Protein AF-A0A1V6PCB2-F1 (afdb_monomer)

Structure (mmCIF, N/CA/C/O backbone):
data_AF-A0A1V6PCB2-F1
#
_entry.id   AF-A0A1V6PCB2-F1
#
loop_
_atom_site.group_PDB
_atom_site.id
_atom_site.type_symbol
_atom_site.label_atom_id
_atom_site.label_alt_id
_atom_site.label_comp_id
_atom_site.label_asym_id
_atom_site.label_entity_id
_atom_site.label_seq_id
_atom_site.pdbx_PDB_ins_code
_atom_site.Cartn_x
_atom_site.Cartn_y
_atom_site.Cartn_z
_atom_site.occupancy
_atom_site.B_iso_or_equiv
_atom_site.auth_seq_id
_atom_site.auth_comp_id
_atom_site.auth_asym_id
_atom_site.auth_atom_id
_atom_site.pdbx_PDB_model_num
ATOM 1 N N . MET A 1 1 ? -11.472 1.367 14.243 1.00 92.00 1 MET A N 1
ATOM 2 C CA . MET A 1 1 ? -12.384 1.083 13.113 1.00 92.00 1 MET A CA 1
ATOM 3 C C . MET A 1 1 ? -11.548 0.873 11.860 1.00 92.00 1 MET A C 1
ATOM 5 O O . MET A 1 1 ? -10.632 1.657 11.648 1.00 92.00 1 MET A O 1
ATOM 9 N N . ALA A 1 2 ? -11.896 -0.132 11.053 1.00 93.81 2 ALA A N 1
ATOM 10 C CA . ALA A 1 2 ? -11.175 -0.695 9.904 1.00 93.81 2 ALA A CA 1
ATOM 11 C C . ALA A 1 2 ? -9.958 -1.579 10.245 1.00 93.81 2 ALA A C 1
ATOM 13 O O . ALA A 1 2 ? -9.265 -1.362 11.236 1.00 93.81 2 ALA A O 1
ATOM 14 N N . ALA A 1 3 ? -9.715 -2.583 9.394 1.00 96.94 3 ALA A N 1
ATOM 15 C CA . ALA A 1 3 ? -8.673 -3.603 9.549 1.00 96.94 3 ALA A CA 1
ATOM 16 C C . ALA A 1 3 ? -7.653 -3.581 8.391 1.00 96.94 3 ALA A C 1
ATOM 18 O O . ALA A 1 3 ? -7.151 -4.617 7.958 1.00 96.94 3 ALA A O 1
ATOM 19 N N . GLY A 1 4 ? -7.357 -2.393 7.855 1.00 98.00 4 GLY A N 1
ATOM 20 C CA . GLY A 1 4 ? -6.187 -2.168 6.994 1.00 98.00 4 GLY A CA 1
ATOM 21 C C . GLY A 1 4 ? -4.907 -2.015 7.805 1.00 98.00 4 GLY A C 1
ATOM 22 O O . GLY A 1 4 ? -4.954 -2.019 9.033 1.00 98.00 4 GLY A O 1
ATOM 23 N N . VAL A 1 5 ? -3.767 -1.843 7.133 1.00 97.88 5 VAL A N 1
ATOM 24 C CA . VAL A 1 5 ? -2.459 -1.732 7.804 1.00 97.88 5 VAL A CA 1
ATOM 25 C C . VAL A 1 5 ? -2.446 -0.650 8.888 1.00 97.88 5 VAL A C 1
ATOM 27 O O . VAL A 1 5 ? -1.947 -0.911 9.973 1.00 97.88 5 VAL A O 1
ATOM 30 N N . SER A 1 6 ? -3.079 0.507 8.661 1.00 97.94 6 SER A N 1
ATOM 31 C CA . SER A 1 6 ? -3.183 1.570 9.669 1.00 97.94 6 SER A CA 1
ATOM 32 C C . SER A 1 6 ? -3.953 1.098 10.905 1.00 97.94 6 SER A C 1
ATOM 34 O O . SER A 1 6 ? -3.429 1.138 12.011 1.00 97.94 6 SER A O 1
ATOM 36 N N . GLY A 1 7 ? -5.173 0.577 10.724 1.00 96.94 7 GLY A N 1
ATOM 37 C CA . GLY A 1 7 ? -6.019 0.134 11.838 1.00 96.94 7 GLY A CA 1
ATOM 38 C C . GLY A 1 7 ? -5.441 -1.048 12.605 1.00 96.94 7 GLY A C 1
ATOM 39 O O . GLY A 1 7 ? -5.487 -1.066 13.835 1.00 96.94 7 GLY A O 1
ATOM 40 N N . LEU A 1 8 ? -4.849 -2.000 11.883 1.00 96.69 8 LEU A N 1
ATOM 41 C CA . LEU A 1 8 ? -4.126 -3.116 12.470 1.00 96.69 8 LEU A CA 1
ATOM 42 C C . LEU A 1 8 ? -2.926 -2.576 13.265 1.00 96.69 8 LEU A C 1
ATOM 44 O O . LEU A 1 8 ? -2.934 -2.658 14.490 1.00 96.69 8 LEU A O 1
ATOM 48 N N . THR A 1 9 ? -1.934 -1.952 12.630 1.00 95.75 9 THR A N 1
ATOM 49 C CA . THR A 1 9 ? -0.714 -1.505 13.322 1.00 95.75 9 THR A CA 1
ATOM 50 C C . THR A 1 9 ? -1.017 -0.601 14.522 1.00 95.75 9 THR A C 1
ATOM 52 O O . THR A 1 9 ? -0.431 -0.794 15.589 1.00 95.75 9 THR A O 1
ATOM 55 N N . THR A 1 10 ? -1.986 0.318 14.423 1.00 95.81 10 THR A N 1
ATOM 56 C CA . THR A 1 10 ? -2.404 1.141 15.569 1.00 95.81 10 THR A CA 1
ATOM 57 C C . THR A 1 10 ? -2.976 0.302 16.709 1.00 95.81 10 THR A C 1
ATOM 59 O O . THR A 1 10 ? -2.569 0.481 17.858 1.00 95.81 10 THR A O 1
ATOM 62 N N . ALA A 1 11 ? -3.865 -0.654 16.422 1.00 93.69 11 ALA A N 1
ATOM 63 C CA . ALA A 1 11 ? -4.367 -1.571 17.443 1.00 93.69 11 ALA A CA 1
ATOM 64 C C . ALA A 1 11 ? -3.230 -2.371 18.106 1.00 93.69 11 ALA A C 1
ATOM 66 O O . ALA A 1 11 ? -3.347 -2.743 19.272 1.00 93.69 11 ALA A O 1
ATOM 67 N N . LEU A 1 12 ? -2.114 -2.606 17.405 1.00 91.25 12 LEU A N 1
ATOM 68 C CA . LEU A 1 12 ? -1.058 -3.513 17.868 1.00 91.25 12 LEU A CA 1
ATOM 69 C C . LEU A 1 12 ? -0.235 -2.779 18.894 1.00 91.25 12 LEU A C 1
ATOM 71 O O . LEU A 1 12 ? 0.022 -3.297 19.978 1.00 91.25 12 LEU A O 1
ATOM 75 N N . LEU A 1 13 ? 0.131 -1.550 18.546 1.00 93.19 13 LEU A N 1
ATOM 76 C CA . LEU A 1 13 ? 0.847 -0.647 19.423 1.00 93.19 13 LEU A CA 1
ATOM 77 C C . LEU A 1 13 ? 0.017 -0.325 20.666 1.00 93.19 13 LEU A C 1
ATOM 79 O O . LEU A 1 13 ? 0.542 -0.438 21.769 1.00 93.19 13 LEU A O 1
ATOM 83 N N . LEU A 1 14 ? -1.282 -0.040 20.517 1.00 93.75 14 LEU A N 1
ATOM 84 C CA . LEU A 1 14 ? -2.172 0.166 21.664 1.00 93.75 14 LEU A CA 1
ATOM 85 C C . LEU A 1 14 ? -2.289 -1.097 22.534 1.00 93.75 14 LEU A C 1
ATOM 87 O O . LEU A 1 14 ? -2.265 -0.988 23.753 1.00 93.75 14 LEU A O 1
ATOM 91 N N . SER A 1 15 ? -2.338 -2.297 21.942 1.00 92.06 15 SER A N 1
ATOM 92 C CA . SER A 1 15 ? -2.458 -3.562 22.695 1.00 92.06 15 SER A CA 1
ATOM 93 C C . SER A 1 15 ? -1.228 -3.915 23.539 1.00 92.06 15 SER A C 1
ATOM 95 O O . SER A 1 15 ? -1.264 -4.871 24.315 1.00 92.06 15 SER A O 1
ATOM 97 N N . LYS A 1 16 ? -0.117 -3.183 23.381 1.00 90.75 16 LYS A N 1
ATOM 98 C CA . LYS A 1 16 ? 1.059 -3.325 24.250 1.00 90.75 16 LYS A CA 1
ATOM 99 C C . LYS A 1 16 ? 0.813 -2.742 25.642 1.00 90.75 16 LYS A C 1
ATOM 101 O O . LYS A 1 16 ? 1.474 -3.171 26.581 1.00 90.75 16 LYS A O 1
ATOM 106 N N . ASP A 1 17 ? -0.119 -1.800 25.773 1.00 92.94 17 ASP A N 1
ATOM 107 C CA . ASP A 1 17 ? -0.499 -1.221 27.056 1.00 92.94 17 ASP A CA 1
ATOM 108 C C . ASP A 1 17 ? -1.766 -1.928 27.585 1.00 92.94 17 ASP A C 1
ATOM 110 O O . ASP A 1 17 ? -2.846 -1.780 27.002 1.00 92.94 17 ASP A O 1
ATOM 114 N N . PRO A 1 18 ? -1.665 -2.701 28.686 1.00 90.12 18 PRO A N 1
ATOM 115 C CA . PRO A 1 18 ? -2.760 -3.531 29.188 1.00 90.12 18 PRO A CA 1
ATOM 116 C C . PRO A 1 18 ? -3.962 -2.723 29.693 1.00 90.12 18 PRO A C 1
ATOM 118 O O . PRO A 1 18 ? -5.027 -3.299 29.925 1.00 90.12 18 PRO A O 1
ATOM 121 N N . LYS A 1 19 ? -3.836 -1.396 29.853 1.00 91.94 19 LYS A N 1
ATOM 122 C CA . LYS A 1 19 ? -4.971 -0.540 30.229 1.00 91.94 19 LYS A CA 1
ATOM 123 C C . LYS A 1 19 ? -6.021 -0.435 29.122 1.00 91.94 19 LYS A C 1
ATOM 125 O O . LYS A 1 19 ? -7.176 -0.109 29.402 1.00 91.94 19 LYS A O 1
ATOM 130 N N . TYR A 1 20 ? -5.641 -0.682 27.866 1.00 91.75 20 TYR A N 1
ATOM 131 C CA . TYR A 1 20 ? -6.554 -0.584 26.736 1.00 91.75 20 TYR A CA 1
ATOM 132 C C . TYR A 1 20 ? -7.230 -1.925 26.449 1.00 91.75 20 TYR A C 1
ATOM 134 O O . TYR A 1 20 ? -6.592 -2.908 26.083 1.00 91.75 20 TYR A O 1
ATOM 142 N N . LYS A 1 21 ? -8.563 -1.935 26.521 1.00 91.12 21 LYS A N 1
ATOM 143 C CA . LYS A 1 21 ? -9.395 -3.009 25.967 1.00 91.12 21 LYS A CA 1
ATOM 144 C C . LYS A 1 21 ? -9.778 -2.635 24.541 1.00 91.12 21 LYS A C 1
ATOM 146 O O . LYS A 1 21 ? -10.501 -1.663 24.331 1.00 91.12 21 LYS A O 1
ATOM 151 N N . ILE A 1 22 ? -9.267 -3.383 23.569 1.00 92.81 22 ILE A N 1
ATOM 152 C CA . ILE A 1 22 ? -9.347 -3.021 22.150 1.00 92.81 22 ILE A CA 1
ATOM 153 C C . ILE A 1 22 ? -10.285 -3.976 21.421 1.00 92.81 22 ILE A C 1
ATOM 155 O O . ILE A 1 22 ? -10.216 -5.193 21.587 1.00 92.81 22 ILE A O 1
ATOM 159 N N . ILE A 1 23 ? -11.140 -3.406 20.576 1.00 93.19 23 ILE A N 1
ATOM 160 C CA . ILE A 1 23 ? -11.982 -4.141 19.637 1.00 93.19 23 ILE A CA 1
ATOM 161 C C . ILE A 1 23 ? -11.756 -3.536 18.256 1.00 93.19 23 ILE A C 1
ATOM 163 O O . ILE A 1 23 ? -11.873 -2.323 18.068 1.00 93.19 23 ILE A O 1
ATOM 167 N N . VAL A 1 24 ? -11.434 -4.384 17.284 1.00 95.19 24 VAL A N 1
ATOM 168 C CA . VAL A 1 24 ? -11.283 -3.985 15.886 1.00 95.19 24 VAL A CA 1
ATOM 169 C C . VAL A 1 24 ? -12.568 -4.323 15.143 1.00 95.19 24 VAL A C 1
ATOM 171 O O . VAL A 1 24 ? -12.908 -5.488 14.943 1.00 95.19 24 VAL A O 1
ATOM 174 N N . THR A 1 25 ? -13.285 -3.288 14.720 1.00 95.81 25 THR A N 1
ATOM 175 C CA . THR A 1 25 ? -14.487 -3.397 13.889 1.00 95.81 25 THR A CA 1
ATOM 176 C C . THR A 1 25 ? -14.169 -3.004 12.454 1.00 95.81 25 THR A C 1
ATOM 178 O O . THR A 1 25 ? -13.546 -1.962 12.240 1.00 95.81 25 THR A O 1
ATOM 181 N N . ALA A 1 26 ? -14.563 -3.806 11.463 1.00 97.38 26 ALA A N 1
ATOM 182 C CA . ALA A 1 26 ? -14.290 -3.498 10.056 1.00 97.38 26 ALA A CA 1
ATOM 183 C C . ALA A 1 26 ? -15.289 -4.148 9.088 1.00 97.38 26 ALA A C 1
ATOM 185 O O . ALA A 1 26 ? -15.756 -5.255 9.343 1.00 97.38 26 ALA A O 1
ATOM 186 N N . LYS A 1 27 ? -15.553 -3.492 7.949 1.00 97.94 27 LYS A N 1
ATOM 187 C CA . LYS A 1 27 ? -16.309 -4.069 6.824 1.00 97.94 27 LYS A CA 1
ATOM 188 C C . LYS A 1 27 ? -15.511 -5.207 6.177 1.00 97.94 27 LYS A C 1
ATOM 190 O O . LYS A 1 27 ? -15.975 -6.345 6.117 1.00 97.94 27 LYS A O 1
ATOM 195 N N . HIS A 1 28 ? -14.272 -4.894 5.796 1.00 98.44 28 HIS A N 1
ATOM 196 C CA . HIS A 1 28 ? -13.314 -5.814 5.188 1.00 98.44 28 HIS A CA 1
ATOM 197 C C . HIS A 1 28 ? -12.196 -6.188 6.171 1.00 98.44 28 HIS A C 1
ATOM 199 O O . HIS A 1 28 ? -11.757 -5.357 6.972 1.00 98.44 28 HIS A O 1
ATOM 205 N N . MET A 1 29 ? -11.746 -7.439 6.107 1.00 98.06 29 MET A N 1
ATOM 206 C CA . MET A 1 29 ? -10.710 -8.034 6.954 1.00 98.06 29 MET A CA 1
ATOM 207 C C . MET A 1 29 ? -9.599 -8.652 6.092 1.00 98.06 29 MET A C 1
ATOM 209 O O . MET A 1 29 ? -9.827 -8.947 4.917 1.00 98.06 29 MET A O 1
ATOM 213 N N . PRO A 1 30 ? -8.401 -8.903 6.655 1.00 97.94 30 PRO A N 1
ATOM 214 C CA . PRO A 1 30 ? -7.352 -9.631 5.946 1.00 97.94 30 PRO A CA 1
ATOM 215 C C . PRO A 1 30 ? -7.858 -10.966 5.383 1.00 97.94 30 PRO A C 1
ATOM 217 O O . PRO A 1 30 ? -8.412 -11.779 6.119 1.00 97.94 30 PRO A O 1
ATOM 220 N N . GLY A 1 31 ? -7.664 -11.167 4.077 1.00 97.19 31 GLY A N 1
ATOM 221 C CA . GLY A 1 31 ? -8.246 -12.268 3.300 1.00 97.19 31 GLY A CA 1
ATOM 222 C C . GLY A 1 31 ? -9.271 -11.793 2.265 1.00 97.19 31 GLY A C 1
ATOM 223 O O . GLY A 1 31 ? -9.410 -12.424 1.221 1.00 97.19 31 GLY A O 1
ATOM 224 N N . ASP A 1 32 ? -9.915 -10.649 2.502 1.00 98.38 32 ASP A N 1
ATOM 225 C CA . ASP A 1 32 ? -10.836 -10.048 1.539 1.00 98.38 32 ASP A CA 1
ATOM 226 C C . ASP A 1 32 ? -10.084 -9.258 0.463 1.00 98.38 32 ASP A C 1
ATOM 228 O O . ASP A 1 32 ? -9.060 -8.625 0.735 1.00 98.38 32 ASP A O 1
ATOM 232 N N . TYR A 1 33 ? -10.650 -9.227 -0.740 1.00 97.62 33 TYR A N 1
ATOM 233 C CA . TYR A 1 33 ? -10.248 -8.340 -1.826 1.00 97.62 33 TYR A CA 1
ATOM 234 C C . TYR A 1 33 ? -11.456 -7.508 -2.240 1.00 97.62 33 TYR A C 1
ATOM 236 O O . TYR A 1 33 ? -12.426 -8.048 -2.762 1.00 97.62 33 TYR A O 1
ATOM 244 N N . ASP A 1 34 ? -11.390 -6.203 -1.995 1.00 98.12 34 ASP A N 1
ATOM 245 C CA . ASP A 1 34 ? -12.453 -5.257 -2.328 1.00 98.12 34 ASP A CA 1
ATOM 246 C C . ASP A 1 34 ? -11.842 -3.886 -2.643 1.00 98.12 34 ASP A C 1
ATOM 248 O O . ASP A 1 34 ? -10.794 -3.529 -2.094 1.00 98.12 34 ASP A O 1
ATOM 252 N N . ILE A 1 35 ? -12.467 -3.118 -3.535 1.00 97.25 35 ILE A N 1
ATOM 253 C CA . ILE A 1 35 ? -11.942 -1.821 -3.980 1.00 97.25 35 ILE A CA 1
ATOM 254 C C . ILE A 1 35 ? -11.907 -0.775 -2.854 1.00 97.25 35 ILE A C 1
ATOM 256 O O . ILE A 1 35 ? -11.050 0.110 -2.851 1.00 97.25 35 ILE A O 1
ATOM 260 N N . GLU A 1 36 ? -12.772 -0.909 -1.847 1.00 97.50 36 GLU A N 1
ATOM 261 C CA . GLU A 1 36 ? -12.778 -0.068 -0.648 1.00 97.50 36 GLU A CA 1
ATOM 262 C C . GLU A 1 36 ? -11.719 -0.498 0.385 1.00 97.50 36 GLU A C 1
ATOM 264 O O . GLU A 1 36 ? -11.559 0.150 1.423 1.00 97.50 36 GLU A O 1
ATOM 269 N N . TYR A 1 37 ? -10.986 -1.590 0.137 1.00 98.44 37 TYR A N 1
ATOM 270 C CA . TYR A 1 37 ? -9.973 -2.132 1.037 1.00 98.44 37 TYR A CA 1
ATOM 271 C C . TYR A 1 37 ? -8.585 -2.108 0.391 1.00 98.44 37 TYR A C 1
ATOM 273 O O . TYR A 1 37 ? -8.156 -3.054 -0.256 1.00 98.44 37 TYR A O 1
ATOM 281 N N . ALA A 1 38 ? -7.848 -1.010 0.582 1.00 98.50 38 ALA A N 1
ATOM 282 C CA . ALA A 1 38 ? -6.585 -0.759 -0.121 1.00 98.50 38 ALA A CA 1
ATOM 283 C C . ALA A 1 38 ? -5.433 -1.722 0.246 1.00 98.50 38 ALA A C 1
ATOM 285 O O . ALA A 1 38 ? -4.581 -2.025 -0.589 1.00 98.50 38 ALA A O 1
ATOM 286 N N . SER A 1 39 ? -5.366 -2.188 1.500 1.00 98.62 39 SER A N 1
ATOM 287 C CA . SER A 1 39 ? -4.174 -2.873 2.029 1.00 98.62 39 SER A CA 1
ATOM 288 C C . SER A 1 39 ? -3.774 -4.162 1.282 1.00 98.62 39 SER A C 1
ATOM 290 O O . SER A 1 39 ? -2.579 -4.332 1.034 1.00 98.62 39 SER A O 1
ATOM 292 N N . PRO A 1 40 ? -4.692 -5.059 0.870 1.00 98.25 40 PRO A N 1
ATOM 293 C CA . PRO A 1 40 ? -4.339 -6.261 0.103 1.00 98.25 40 PRO A CA 1
ATOM 294 C C . PRO A 1 40 ? -3.792 -5.977 -1.304 1.00 98.25 40 PRO A C 1
ATOM 296 O O . PRO A 1 40 ? -2.991 -6.768 -1.820 1.00 98.25 40 PRO A O 1
ATOM 299 N N . TRP A 1 41 ? -4.193 -4.852 -1.910 1.00 98.19 41 TRP A N 1
ATOM 300 C CA . TRP A 1 41 ? -3.753 -4.415 -3.242 1.00 98.19 41 TRP A CA 1
ATOM 301 C C . TRP A 1 41 ? -2.364 -3.780 -3.242 1.00 98.19 41 TRP A C 1
ATOM 303 O O . TRP A 1 41 ? -1.720 -3.710 -4.288 1.00 98.19 41 TRP A O 1
ATOM 313 N N . ALA A 1 42 ? -1.891 -3.319 -2.082 1.00 96.94 42 ALA A N 1
ATOM 314 C CA . ALA A 1 42 ? -0.571 -2.721 -1.955 1.00 96.94 42 ALA A CA 1
ATOM 315 C C . ALA A 1 42 ? 0.530 -3.707 -2.369 1.00 96.94 42 ALA A C 1
ATOM 317 O O . ALA A 1 42 ? 0.395 -4.923 -2.217 1.00 96.94 42 ALA A O 1
ATOM 318 N N . ARG A 1 43 ? 1.645 -3.177 -2.880 1.00 89.06 43 ARG A N 1
ATOM 319 C CA . ARG A 1 43 ? 2.713 -4.006 -3.449 1.00 89.06 43 ARG A CA 1
ATOM 320 C C . ARG A 1 43 ? 3.317 -4.973 -2.419 1.00 89.06 43 ARG A C 1
ATOM 322 O O . ARG A 1 43 ? 3.210 -6.169 -2.648 1.00 89.06 43 ARG A O 1
ATOM 329 N N . ALA A 1 44 ? 3.852 -4.595 -1.259 1.00 93.69 44 ALA A N 1
ATOM 330 C CA . ALA A 1 44 ? 4.252 -3.292 -0.720 1.00 93.69 44 ALA A CA 1
ATOM 331 C C . ALA A 1 44 ? 5.759 -3.350 -0.402 1.00 93.69 44 ALA A C 1
ATOM 333 O O . ALA A 1 44 ? 6.269 -4.422 -0.087 1.00 93.69 44 ALA A O 1
ATOM 334 N N . ASN A 1 45 ? 6.474 -2.229 -0.461 1.00 92.69 45 ASN A N 1
ATOM 335 C CA . ASN A 1 45 ? 7.888 -2.149 -0.091 1.00 92.69 45 ASN A CA 1
ATOM 336 C C . ASN A 1 45 ? 8.153 -0.935 0.799 1.00 92.69 45 ASN A C 1
ATOM 338 O O . ASN A 1 45 ? 7.307 -0.045 0.887 1.00 92.69 45 ASN A O 1
ATOM 342 N N . TYR A 1 46 ? 9.328 -0.892 1.428 1.00 93.19 46 TYR A N 1
ATOM 343 C CA . TYR A 1 46 ? 9.811 0.323 2.077 1.00 93.19 46 TYR A CA 1
ATOM 344 C C . TYR A 1 46 ? 10.588 1.179 1.069 1.00 93.19 46 TYR A C 1
ATOM 346 O O . TYR A 1 46 ? 11.700 0.853 0.658 1.00 93.19 46 TYR A O 1
ATOM 354 N N . MET A 1 47 ? 9.971 2.260 0.616 1.00 88.56 47 MET A N 1
ATOM 355 C CA . MET A 1 47 ? 10.575 3.206 -0.318 1.00 88.56 47 MET A CA 1
ATOM 356 C C . MET A 1 47 ? 10.050 4.588 0.059 1.00 88.56 47 MET A C 1
ATOM 358 O O . MET A 1 47 ? 8.932 4.912 -0.348 1.00 88.56 47 MET A O 1
ATOM 362 N N . PRO A 1 48 ? 10.788 5.351 0.883 1.00 88.50 48 PRO A N 1
ATOM 363 C CA . PRO A 1 48 ? 10.346 6.669 1.309 1.00 88.50 48 PRO A CA 1
ATOM 364 C C . PRO A 1 48 ? 10.128 7.604 0.118 1.00 88.50 48 PRO A C 1
ATOM 366 O O . PRO A 1 48 ? 10.933 7.641 -0.814 1.00 88.50 48 PRO A O 1
ATOM 369 N N . VAL A 1 49 ? 9.020 8.342 0.155 1.00 85.81 49 VAL A N 1
ATOM 370 C CA . VAL A 1 49 ? 8.629 9.343 -0.863 1.00 85.81 49 VAL A CA 1
ATOM 371 C C . VAL A 1 49 ? 8.243 10.685 -0.231 1.00 85.81 49 VAL A C 1
ATOM 373 O O . VAL A 1 49 ? 7.681 11.553 -0.895 1.00 85.81 49 VAL A O 1
ATOM 376 N N . SER A 1 50 ? 8.452 10.807 1.079 1.00 89.06 50 SER A N 1
ATOM 377 C CA . SER A 1 50 ? 8.079 11.961 1.883 1.00 89.06 50 SER A CA 1
ATOM 378 C C . SER A 1 50 ? 9.162 13.033 1.895 1.00 89.06 50 SER A C 1
ATOM 380 O O . SER A 1 50 ? 10.331 12.724 2.150 1.00 89.06 50 SER A O 1
ATOM 382 N N . TYR A 1 51 ? 8.730 14.293 1.834 1.00 85.62 51 TYR A N 1
ATOM 383 C CA . TYR A 1 51 ? 9.641 15.425 1.874 1.00 85.62 51 TYR A CA 1
ATOM 384 C C . TYR A 1 51 ? 10.408 15.561 3.187 1.00 85.62 51 TYR A C 1
ATOM 386 O O . TYR A 1 51 ? 9.836 15.455 4.276 1.00 85.62 51 TYR A O 1
ATOM 394 N N . THR A 1 52 ? 11.707 15.849 3.073 1.00 87.00 52 THR A N 1
ATOM 395 C CA . THR A 1 52 ? 12.585 16.112 4.227 1.00 87.00 52 THR A CA 1
ATOM 396 C C . THR A 1 52 ? 11.980 17.191 5.131 1.00 87.00 52 THR A C 1
ATOM 398 O O . THR A 1 52 ? 11.556 18.240 4.652 1.00 87.00 52 THR A O 1
ATOM 401 N N . GLY A 1 53 ? 11.962 16.950 6.444 1.00 88.00 53 GLY A N 1
ATOM 402 C CA . GLY A 1 53 ? 11.436 17.901 7.431 1.00 88.00 53 GLY A CA 1
ATOM 403 C C . GLY A 1 53 ? 9.912 17.891 7.597 1.00 88.00 53 GLY A C 1
ATOM 404 O O . GLY A 1 53 ? 9.384 18.747 8.301 1.00 88.00 53 GLY A O 1
ATOM 405 N N . THR A 1 54 ? 9.202 16.944 6.977 1.00 92.62 54 THR A N 1
ATOM 406 C CA . THR A 1 54 ? 7.765 16.726 7.210 1.00 92.62 54 THR A CA 1
ATOM 407 C C . THR A 1 54 ? 7.515 15.635 8.251 1.00 92.62 54 THR A C 1
ATOM 409 O O . THR A 1 54 ? 8.338 14.734 8.425 1.00 92.62 54 THR A O 1
ATOM 412 N N . ASP A 1 55 ? 6.334 15.647 8.875 1.00 95.56 55 ASP A N 1
ATOM 413 C CA . ASP A 1 55 ? 5.896 14.564 9.771 1.00 95.56 55 ASP A CA 1
ATOM 414 C C . ASP A 1 55 ? 5.919 13.196 9.071 1.00 95.56 55 ASP A C 1
ATOM 416 O O . ASP A 1 55 ? 6.255 12.183 9.680 1.00 95.56 55 ASP A O 1
ATOM 420 N N . SER A 1 56 ? 5.622 13.163 7.766 1.00 93.25 56 SER A N 1
ATOM 421 C CA . SER A 1 56 ? 5.678 11.938 6.965 1.00 93.25 56 SER A CA 1
ATOM 422 C C . SER A 1 56 ? 7.092 11.371 6.846 1.00 93.25 56 SER A C 1
ATOM 424 O O . SER A 1 56 ? 7.242 10.155 6.918 1.00 93.25 56 SER A O 1
ATOM 426 N N . ALA A 1 57 ? 8.125 12.216 6.753 1.00 92.12 57 ALA A N 1
ATOM 427 C CA . ALA A 1 57 ? 9.513 11.748 6.764 1.00 92.12 57 ALA A CA 1
ATOM 428 C C . ALA A 1 57 ? 9.906 11.142 8.112 1.00 92.12 57 ALA A C 1
ATOM 430 O O . ALA A 1 57 ? 10.567 10.104 8.158 1.00 92.12 57 ALA A O 1
ATOM 431 N N . GLU A 1 58 ? 9.435 11.721 9.216 1.00 95.56 58 GLU A N 1
ATOM 432 C CA . GLU A 1 58 ? 9.635 11.127 10.537 1.00 95.56 58 GLU A CA 1
ATOM 433 C C . GLU A 1 58 ? 8.858 9.810 10.697 1.00 95.56 58 GLU A C 1
ATOM 435 O O . GLU A 1 58 ? 9.376 8.859 11.288 1.00 95.56 58 GLU A O 1
ATOM 440 N N . TRP A 1 59 ?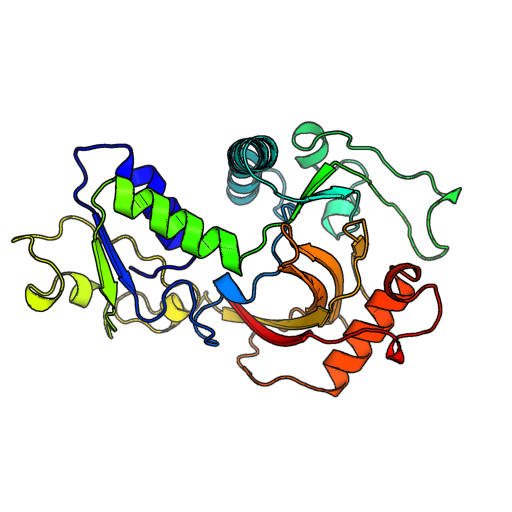 7.647 9.686 10.144 1.00 96.06 59 TRP A N 1
ATOM 441 C CA . TRP A 1 59 ? 6.918 8.410 10.133 1.00 96.06 59 TRP A CA 1
ATOM 442 C C . TRP A 1 59 ? 7.625 7.347 9.293 1.00 96.06 59 TRP A C 1
ATOM 444 O O . TRP A 1 59 ? 7.790 6.221 9.771 1.00 96.06 59 TRP A O 1
ATOM 454 N N . ASP A 1 60 ? 8.092 7.692 8.091 1.00 94.31 60 ASP A N 1
ATOM 455 C CA . ASP A 1 60 ? 8.868 6.791 7.237 1.00 94.31 60 ASP A CA 1
ATOM 456 C C . ASP A 1 60 ? 10.127 6.323 7.977 1.00 94.31 60 ASP A C 1
ATOM 458 O O . ASP A 1 60 ? 10.381 5.118 8.080 1.00 94.31 60 ASP A O 1
ATOM 462 N N . LYS A 1 61 ? 10.882 7.246 8.581 1.00 95.12 61 LYS A N 1
ATOM 463 C CA . LYS A 1 61 ? 12.088 6.940 9.364 1.00 95.12 61 LYS A CA 1
ATOM 464 C C . LYS A 1 61 ? 11.799 5.996 10.532 1.00 95.12 61 LYS A C 1
ATOM 466 O O . LYS A 1 61 ? 12.467 4.974 10.682 1.00 95.12 61 LYS A O 1
ATOM 471 N N . ASN A 1 62 ? 10.776 6.300 11.329 1.00 96.31 62 ASN A N 1
ATOM 472 C CA . ASN A 1 62 ? 10.399 5.503 12.499 1.00 96.31 62 ASN A CA 1
ATOM 473 C C . ASN A 1 62 ? 9.795 4.136 12.130 1.00 96.31 62 ASN A C 1
ATOM 475 O O . ASN A 1 62 ? 9.750 3.235 12.968 1.00 96.31 62 ASN A O 1
ATOM 479 N N . THR A 1 63 ? 9.357 3.958 10.881 1.00 96.19 63 THR A N 1
ATOM 480 C CA . THR A 1 63 ? 8.808 2.692 10.382 1.00 96.19 63 THR A CA 1
ATOM 481 C C . THR A 1 63 ? 9.898 1.713 9.939 1.00 96.19 63 THR A C 1
ATOM 483 O O . THR A 1 63 ? 9.677 0.502 10.005 1.00 96.19 63 THR A O 1
ATOM 486 N N . TRP A 1 64 ? 11.085 2.194 9.542 1.00 94.62 64 TRP A N 1
ATOM 487 C CA . TRP A 1 64 ? 12.175 1.325 9.080 1.00 94.62 64 TRP A CA 1
ATOM 488 C C . TRP A 1 64 ? 12.592 0.294 10.134 1.00 94.62 64 TRP A C 1
ATOM 490 O O . TRP A 1 64 ? 12.553 -0.901 9.855 1.00 94.62 64 TRP A O 1
ATOM 500 N N . GLY A 1 65 ? 12.930 0.736 11.351 1.00 94.00 65 GLY A N 1
ATOM 501 C CA . GLY A 1 65 ? 13.443 -0.146 12.409 1.00 94.00 65 GLY A CA 1
ATOM 502 C C . GLY A 1 65 ? 12.540 -1.358 12.692 1.00 94.00 65 GLY A C 1
ATOM 503 O O . GLY A 1 65 ? 13.013 -2.492 12.608 1.00 94.00 65 GLY A O 1
ATOM 504 N N . PRO A 1 66 ? 11.231 -1.166 12.951 1.00 93.31 66 PRO A N 1
ATOM 505 C CA . PRO A 1 66 ? 10.296 -2.276 13.125 1.00 93.31 66 PRO A CA 1
ATOM 506 C C . PRO A 1 66 ? 10.166 -3.192 11.899 1.00 93.31 66 PRO A C 1
ATOM 508 O O . PRO A 1 66 ? 10.041 -4.406 12.055 1.00 93.31 66 PRO A O 1
ATOM 511 N N . LEU A 1 67 ? 10.177 -2.646 10.677 1.00 92.94 67 LEU A N 1
ATOM 512 C CA . LEU A 1 67 ? 10.112 -3.463 9.460 1.00 92.94 67 LEU A CA 1
ATOM 513 C C . LEU A 1 67 ? 11.381 -4.293 9.256 1.00 92.94 67 LEU A C 1
ATOM 515 O O . LEU A 1 67 ? 11.299 -5.457 8.865 1.00 92.94 67 LEU A O 1
ATOM 519 N N . GLU A 1 68 ? 12.538 -3.708 9.542 1.00 89.88 68 GLU A N 1
ATOM 520 C CA . GLU A 1 68 ? 13.827 -4.379 9.474 1.00 89.88 68 GLU A CA 1
ATOM 521 C C . GLU A 1 68 ? 13.925 -5.503 10.515 1.00 89.88 68 GLU A C 1
ATOM 523 O O . GLU A 1 68 ? 14.324 -6.619 10.186 1.00 89.88 68 GLU A O 1
ATOM 528 N N . GLU A 1 69 ? 13.499 -5.250 11.754 1.00 88.94 69 GLU A N 1
ATOM 529 C CA . GLU A 1 69 ? 13.438 -6.266 12.810 1.00 88.94 69 GLU A CA 1
ATOM 530 C C . GLU A 1 69 ? 12.546 -7.446 12.401 1.00 88.94 69 GLU A C 1
ATOM 532 O O . GLU A 1 69 ? 12.931 -8.610 12.554 1.00 88.94 69 GLU A O 1
ATOM 537 N N . LEU A 1 70 ? 11.375 -7.160 11.824 1.00 86.00 70 LEU A N 1
ATOM 538 C CA . LEU A 1 70 ? 10.487 -8.194 11.296 1.00 86.00 70 LEU A CA 1
ATOM 539 C C . LEU A 1 70 ? 11.139 -8.972 10.154 1.00 86.00 70 LEU A C 1
ATOM 541 O O . LEU A 1 70 ? 10.984 -10.186 10.104 1.00 86.00 70 LEU A O 1
ATOM 545 N N . ALA A 1 71 ? 11.883 -8.305 9.273 1.00 83.38 71 ALA A N 1
ATOM 546 C CA . ALA A 1 71 ? 12.562 -8.938 8.149 1.00 83.38 71 ALA A CA 1
ATOM 547 C C . ALA A 1 71 ? 13.741 -9.832 8.547 1.00 83.38 71 ALA A C 1
ATOM 549 O O . ALA A 1 71 ? 14.017 -10.821 7.871 1.00 83.38 71 ALA A O 1
ATOM 550 N N . ARG A 1 72 ? 14.434 -9.514 9.645 1.00 77.56 72 ARG A N 1
ATOM 551 C CA . ARG A 1 72 ? 15.512 -10.364 10.178 1.00 77.56 72 ARG A CA 1
ATOM 552 C C . ARG A 1 72 ? 14.969 -11.618 10.862 1.00 77.56 72 ARG A C 1
ATOM 554 O O . ARG A 1 72 ? 15.575 -12.679 10.766 1.00 77.56 72 ARG A O 1
ATOM 561 N N . ASN A 1 73 ? 13.836 -11.493 11.553 1.00 62.34 73 ASN A N 1
ATOM 562 C CA . ASN A 1 73 ? 13.270 -12.560 12.385 1.00 62.34 73 ASN A CA 1
ATOM 563 C C . ASN A 1 73 ? 12.182 -13.387 11.677 1.00 62.34 73 ASN A C 1
ATOM 565 O O . ASN A 1 73 ? 11.794 -14.456 12.154 1.00 62.34 73 ASN A O 1
ATOM 569 N N . HIS A 1 74 ? 11.686 -12.911 10.536 1.00 53.88 74 HIS A N 1
ATOM 570 C CA . HIS A 1 74 ? 10.679 -13.563 9.706 1.00 53.88 74 HIS A CA 1
ATOM 571 C C . HIS A 1 74 ? 11.049 -13.382 8.229 1.00 53.88 74 HIS A C 1
ATOM 573 O O . HIS A 1 74 ? 11.593 -12.342 7.877 1.00 53.88 74 HIS A O 1
ATOM 579 N N . PRO A 1 75 ? 10.761 -14.351 7.342 1.00 43.75 75 PRO A N 1
ATOM 580 C CA . PRO A 1 75 ? 11.183 -14.291 5.946 1.00 43.75 75 PRO A CA 1
ATOM 581 C C . PRO A 1 75 ? 10.494 -13.126 5.221 1.00 43.75 75 PRO A C 1
ATOM 583 O O . PRO A 1 75 ? 9.384 -13.261 4.707 1.00 43.75 75 PRO A O 1
ATOM 586 N N . VAL A 1 76 ? 11.159 -11.975 5.183 1.00 40.75 76 VAL A N 1
ATOM 587 C CA . VAL A 1 76 ? 10.817 -10.818 4.355 1.00 40.75 76 VAL A CA 1
ATOM 588 C C . VAL A 1 76 ? 11.968 -10.640 3.371 1.00 40.75 76 VAL A C 1
ATOM 590 O O . VAL A 1 76 ? 13.136 -10.718 3.744 1.00 40.75 76 VAL A O 1
ATOM 593 N N . ALA A 1 77 ? 11.644 -10.470 2.091 1.00 42.66 77 ALA A N 1
ATOM 594 C CA . ALA A 1 77 ? 12.645 -10.359 1.045 1.00 42.66 77 ALA A CA 1
ATOM 595 C C . ALA A 1 77 ? 13.411 -9.041 1.209 1.00 42.66 77 ALA A C 1
ATOM 597 O O . ALA A 1 77 ? 12.808 -7.967 1.289 1.00 42.66 77 ALA A O 1
ATOM 598 N N . VAL A 1 78 ? 14.734 -9.164 1.258 1.00 35.25 78 VAL A N 1
ATOM 599 C CA . VAL A 1 78 ? 15.702 -8.074 1.315 1.00 35.25 78 VAL A CA 1
ATOM 600 C C . VAL A 1 78 ? 16.166 -7.786 -0.113 1.00 35.25 78 VAL A C 1
ATOM 602 O O . VAL A 1 78 ? 16.608 -8.711 -0.791 1.00 35.25 78 VAL A O 1
ATOM 605 N N . CYS A 1 79 ? 16.044 -6.552 -0.609 1.00 42.88 79 CYS A N 1
ATOM 606 C CA . CYS A 1 79 ? 16.349 -6.249 -2.019 1.00 42.88 79 CYS A CA 1
ATOM 607 C C . CYS A 1 79 ? 16.878 -4.829 -2.284 1.00 42.88 79 CYS A C 1
ATOM 609 O O . CYS A 1 79 ? 16.646 -3.920 -1.492 1.00 42.88 79 CYS A O 1
ATOM 611 N N . HIS A 1 80 ? 17.552 -4.697 -3.439 1.00 34.12 80 HIS A N 1
ATOM 612 C CA . HIS A 1 80 ? 18.331 -3.557 -3.944 1.00 34.12 80 HIS A CA 1
ATOM 613 C C . HIS A 1 80 ? 17.558 -2.688 -4.960 1.00 34.12 80 HIS A C 1
ATOM 615 O O . HIS A 1 80 ? 17.169 -3.250 -5.975 1.00 34.12 80 HIS A O 1
ATOM 621 N N . GLY A 1 81 ? 17.446 -1.360 -4.754 1.00 32.12 81 GLY A N 1
ATOM 622 C CA . GLY A 1 81 ? 17.362 -0.335 -5.830 1.00 32.12 81 GLY A CA 1
ATOM 623 C C . GLY A 1 81 ? 16.035 0.418 -6.095 1.00 32.12 81 GLY A C 1
ATOM 624 O O . GLY A 1 81 ? 14.952 -0.167 -6.107 1.00 32.12 81 GLY A O 1
ATOM 625 N N . GLY A 1 82 ? 16.125 1.730 -6.395 1.00 40.31 82 GLY A N 1
ATOM 626 C CA . GLY A 1 82 ? 15.020 2.538 -6.954 1.00 40.31 82 GLY A CA 1
ATOM 627 C C . GLY A 1 8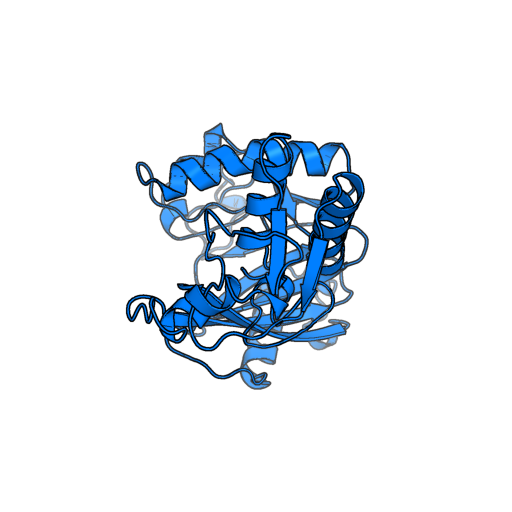2 ? 15.349 4.011 -7.283 1.00 40.31 82 GLY A C 1
ATOM 628 O O . GLY A 1 82 ? 16.084 4.652 -6.538 1.00 40.31 82 GLY A O 1
ATOM 629 N N . LEU A 1 83 ? 14.788 4.534 -8.390 1.00 41.88 83 LEU A N 1
ATOM 630 C CA . LEU A 1 83 ? 14.821 5.937 -8.871 1.00 41.88 83 LEU 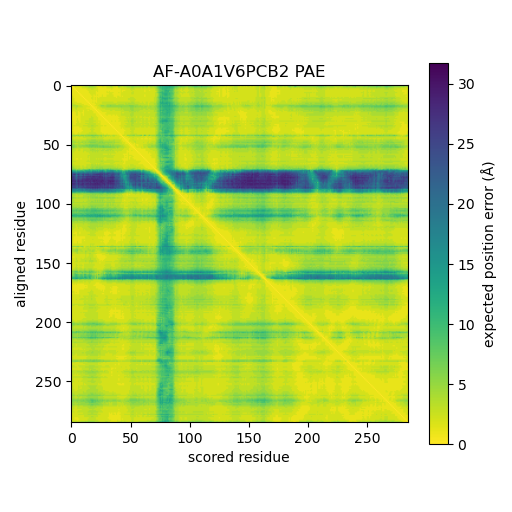A CA 1
ATOM 631 C C . LEU A 1 83 ? 13.450 6.621 -8.669 1.00 41.88 83 LEU A C 1
ATOM 633 O O . LEU A 1 83 ? 12.444 6.065 -9.103 1.00 41.88 83 LEU A O 1
ATOM 637 N N . PHE A 1 84 ? 13.401 7.839 -8.109 1.00 49.19 84 PHE A N 1
ATOM 638 C CA . PHE A 1 84 ? 12.180 8.652 -7.893 1.00 49.19 84 PHE A CA 1
ATOM 639 C C . PHE A 1 84 ? 12.457 10.173 -7.920 1.00 49.19 84 PHE A C 1
ATOM 641 O O . PHE A 1 84 ? 13.603 10.595 -7.986 1.00 49.19 84 PHE A O 1
ATOM 648 N N . ALA A 1 85 ? 11.408 11.005 -7.856 1.00 38.19 85 ALA A N 1
ATOM 649 C CA . ALA A 1 85 ? 11.481 12.469 -7.975 1.00 38.19 85 ALA A CA 1
ATOM 650 C C . ALA A 1 85 ? 12.183 13.195 -6.800 1.00 38.19 85 ALA A C 1
ATOM 652 O O . ALA A 1 85 ? 12.937 14.128 -7.045 1.00 38.19 85 ALA A O 1
ATOM 653 N N . GLU A 1 86 ? 12.043 12.754 -5.542 1.00 40.00 86 GLU A N 1
ATOM 654 C CA . GLU A 1 86 ? 12.939 13.215 -4.450 1.00 40.00 86 GLU A CA 1
ATOM 655 C C . GLU A 1 86 ? 14.323 12.550 -4.491 1.00 40.00 86 GLU A C 1
ATOM 657 O O . GLU A 1 86 ? 15.285 13.033 -3.903 1.00 40.00 86 GLU A O 1
ATOM 662 N N . LEU A 1 87 ? 14.431 11.466 -5.253 1.00 46.28 87 LEU A N 1
ATOM 663 C CA . LEU A 1 87 ? 15.660 10.762 -5.605 1.00 46.28 87 LEU A CA 1
ATOM 664 C C . LEU A 1 87 ? 16.407 11.418 -6.781 1.00 46.28 87 LEU A C 1
ATOM 666 O O . LEU A 1 87 ? 17.510 10.993 -7.111 1.00 46.28 87 LEU A O 1
ATOM 670 N N . LEU A 1 88 ? 15.846 12.482 -7.374 1.00 48.09 88 LEU A N 1
ATOM 671 C CA . LEU A 1 88 ? 16.624 13.451 -8.151 1.00 48.09 88 LEU A CA 1
ATOM 672 C C . LEU A 1 88 ? 17.601 14.203 -7.245 1.00 48.09 88 LEU A C 1
ATOM 674 O O . LEU A 1 88 ? 18.566 14.780 -7.737 1.00 48.09 88 LEU A O 1
ATOM 678 N N . SER A 1 89 ? 17.379 14.182 -5.924 1.00 61.84 89 SER A N 1
ATOM 679 C CA . SER A 1 89 ? 18.435 14.540 -4.997 1.00 61.84 89 SER A CA 1
ATOM 680 C C . SER A 1 89 ? 19.488 13.430 -5.019 1.00 61.84 89 SER A C 1
ATOM 682 O O . SER A 1 89 ? 19.196 12.311 -4.591 1.00 61.84 89 SER A O 1
ATOM 684 N N . PRO A 1 90 ? 20.742 13.719 -5.410 1.00 61.50 90 PRO A N 1
ATOM 685 C CA . PRO A 1 90 ? 21.848 12.775 -5.255 1.00 61.50 90 PRO A CA 1
ATOM 686 C C . PRO A 1 90 ? 22.135 12.434 -3.778 1.00 61.50 90 PRO A C 1
ATOM 688 O O . PRO A 1 90 ? 22.980 11.589 -3.491 1.00 61.50 90 PRO A O 1
ATOM 691 N N . SER A 1 91 ? 21.445 13.080 -2.830 1.00 74.19 91 SER A N 1
ATOM 692 C CA . SER A 1 91 ? 21.522 12.827 -1.395 1.00 74.19 91 SER A CA 1
ATOM 693 C C . SER A 1 91 ? 20.117 12.852 -0.768 1.00 74.19 91 SER A C 1
ATOM 695 O O . SER A 1 91 ? 19.766 13.840 -0.111 1.00 74.19 91 SER A O 1
ATOM 697 N N . PRO A 1 92 ? 19.299 11.798 -0.943 1.00 84.94 92 PRO A N 1
ATOM 698 C CA . PRO A 1 92 ? 18.004 11.706 -0.2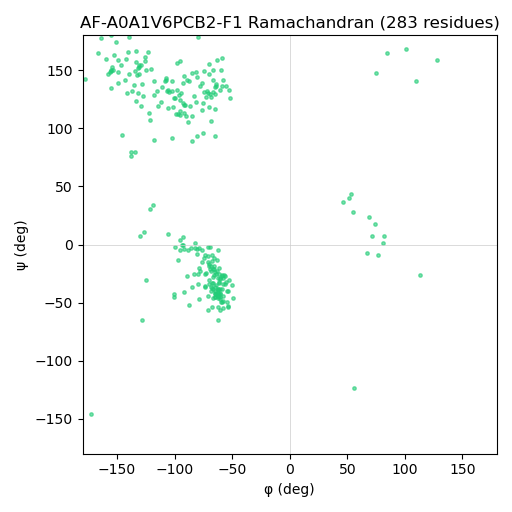76 1.00 84.94 92 PRO A CA 1
ATOM 699 C C . PRO A 1 92 ? 18.186 11.561 1.243 1.00 84.94 92 PRO A C 1
ATOM 701 O O . PRO A 1 92 ? 19.169 10.979 1.704 1.00 84.94 92 PRO A O 1
ATOM 704 N N . TRP A 1 93 ? 17.231 12.052 2.037 1.00 89.50 93 TRP A N 1
ATOM 705 C CA . TRP A 1 93 ? 17.331 12.027 3.505 1.00 89.50 93 TRP A CA 1
ATOM 706 C C . TRP A 1 93 ? 17.390 10.605 4.083 1.00 89.50 93 TRP A C 1
ATOM 708 O O . TRP A 1 93 ? 18.002 10.382 5.124 1.00 89.50 93 TRP A O 1
ATOM 718 N N . PHE A 1 94 ? 16.788 9.624 3.402 1.00 89.62 94 PHE A N 1
ATOM 719 C CA . PHE A 1 94 ? 16.738 8.240 3.873 1.00 89.62 94 PHE A CA 1
ATOM 720 C C . PHE A 1 94 ? 18.059 7.481 3.688 1.00 89.62 94 PHE A C 1
ATOM 722 O O . PHE A 1 94 ? 18.159 6.344 4.147 1.00 89.62 94 PHE A O 1
ATOM 729 N N . LYS A 1 95 ? 19.080 8.081 3.052 1.00 90.12 95 LYS A N 1
ATOM 730 C CA . LYS A 1 95 ? 20.393 7.448 2.817 1.00 90.12 95 LYS A CA 1
ATOM 731 C C . LYS A 1 95 ? 21.068 6.946 4.100 1.00 90.12 95 LYS A C 1
ATOM 733 O O . LYS A 1 95 ? 21.765 5.942 4.062 1.00 90.12 95 LYS A O 1
ATOM 738 N N . ASP A 1 96 ? 20.828 7.636 5.217 1.00 91.44 96 ASP A N 1
ATOM 739 C CA . ASP A 1 96 ? 21.401 7.329 6.534 1.00 91.44 96 ASP A CA 1
ATOM 740 C C . ASP A 1 96 ? 20.475 6.425 7.375 1.00 91.44 96 ASP A C 1
ATOM 742 O O . ASP A 1 96 ? 20.791 6.079 8.512 1.00 91.44 96 ASP A O 1
ATOM 746 N N . VAL A 1 97 ? 19.309 6.061 6.831 1.00 92.69 97 VAL A N 1
ATOM 747 C CA . VAL A 1 97 ? 18.311 5.194 7.476 1.00 92.69 97 VAL A CA 1
ATOM 748 C C . VAL A 1 97 ? 18.408 3.775 6.934 1.00 92.69 97 VAL A C 1
ATOM 750 O O . VAL A 1 97 ? 18.373 2.817 7.703 1.00 92.69 97 VAL A O 1
ATOM 753 N N . VAL A 1 98 ? 18.526 3.637 5.612 1.00 88.94 98 VAL A N 1
ATOM 754 C CA . VAL A 1 98 ? 18.553 2.331 4.951 1.00 88.94 98 VAL A CA 1
ATOM 755 C C . VAL A 1 98 ? 19.981 1.774 4.844 1.00 88.94 98 VAL A C 1
ATOM 757 O O . VAL A 1 98 ? 20.925 2.510 4.556 1.00 88.94 98 VAL A O 1
ATOM 760 N N . PRO A 1 99 ? 20.172 0.461 5.028 1.00 88.62 99 PRO A N 1
ATOM 761 C CA . PRO A 1 99 ? 21.476 -0.172 4.904 1.00 88.62 99 PRO A CA 1
ATOM 762 C C . PRO A 1 99 ? 21.975 -0.224 3.456 1.00 88.62 99 PRO A C 1
ATOM 764 O O . PRO A 1 99 ? 21.200 -0.268 2.498 1.00 88.62 99 PRO A O 1
ATOM 767 N N . ASN A 1 100 ? 23.300 -0.298 3.302 1.00 87.44 100 ASN A N 1
ATOM 768 C CA . ASN A 1 100 ? 23.996 -0.470 2.020 1.00 87.44 100 ASN A CA 1
ATOM 769 C C . ASN A 1 100 ? 23.648 0.583 0.952 1.00 87.44 100 ASN A C 1
ATOM 771 O O . ASN A 1 100 ? 23.722 0.291 -0.244 1.00 87.44 100 ASN A O 1
ATOM 775 N N . PHE A 1 101 ? 23.271 1.796 1.362 1.00 88.12 101 PHE A N 1
ATOM 776 C CA . PHE A 1 101 ? 23.008 2.887 0.432 1.00 88.12 101 PHE A CA 1
ATOM 777 C C . PHE A 1 101 ? 24.273 3.299 -0.325 1.00 88.12 101 PHE A C 1
ATOM 779 O O . PHE A 1 101 ? 25.307 3.588 0.275 1.00 88.12 101 PHE A O 1
ATOM 786 N N . HIS A 1 102 ? 24.177 3.374 -1.648 1.00 84.56 102 HIS A N 1
ATOM 787 C CA . HIS A 1 102 ? 25.210 3.932 -2.509 1.00 84.56 102 HIS A CA 1
ATOM 788 C C . HIS A 1 102 ? 24.618 4.438 -3.826 1.00 84.56 102 HIS A C 1
ATOM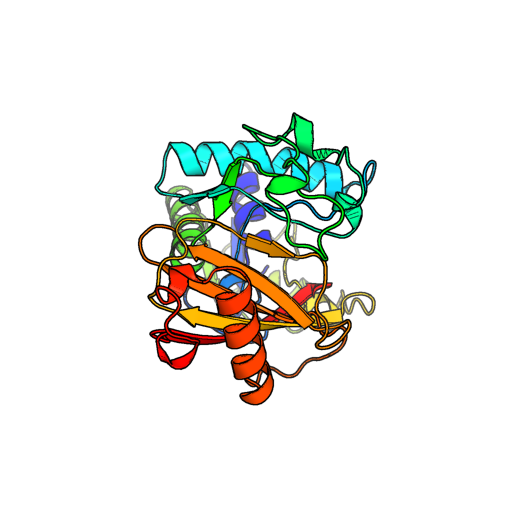 790 O O . HIS A 1 102 ? 23.631 3.907 -4.340 1.00 84.56 102 HIS A O 1
ATOM 796 N N . SER A 1 103 ? 25.253 5.458 -4.399 1.00 86.44 103 SER A N 1
ATOM 797 C CA . SER A 1 103 ? 24.940 5.925 -5.749 1.00 86.44 103 SER A CA 1
ATOM 798 C C . SER A 1 103 ? 25.536 4.976 -6.789 1.00 86.44 103 SER A C 1
ATOM 800 O O . SER A 1 103 ? 26.676 4.529 -6.657 1.00 86.44 103 SER A O 1
ATOM 802 N N . LEU A 1 104 ? 24.774 4.691 -7.840 1.00 83.25 104 LEU A N 1
ATOM 803 C CA . LEU A 1 104 ? 25.219 3.884 -8.969 1.00 83.25 104 LEU A CA 1
ATOM 804 C C . LEU A 1 104 ? 26.103 4.727 -9.902 1.00 83.25 104 LEU A C 1
ATOM 806 O O . LEU A 1 104 ? 25.766 5.878 -10.201 1.00 83.25 104 LEU A O 1
ATOM 810 N N . PRO A 1 105 ? 27.231 4.188 -10.391 1.00 84.06 105 PRO A N 1
ATOM 811 C CA . PRO A 1 105 ? 28.089 4.910 -11.319 1.00 84.06 105 PRO A CA 1
ATOM 812 C C . PRO A 1 105 ? 27.413 5.042 -12.689 1.00 84.06 105 PRO A C 1
ATOM 814 O O . PRO A 1 105 ? 26.752 4.120 -13.156 1.00 84.06 105 PRO A O 1
ATOM 817 N N . LYS A 1 106 ? 27.656 6.155 -13.398 1.00 82.25 106 LYS A N 1
ATOM 818 C CA . LYS A 1 106 ? 27.009 6.467 -14.692 1.00 82.25 106 LYS A CA 1
ATOM 819 C C . LYS A 1 106 ? 27.124 5.353 -15.744 1.00 82.25 106 LYS A C 1
ATOM 821 O O . LYS A 1 106 ? 26.219 5.190 -16.547 1.00 82.25 106 LYS A O 1
ATOM 826 N N . ARG A 1 107 ? 28.205 4.564 -15.717 1.00 87.00 107 ARG A N 1
ATOM 827 C CA . ARG A 1 107 ? 28.429 3.416 -16.621 1.00 87.00 107 ARG A CA 1
ATOM 828 C C . ARG A 1 107 ? 27.454 2.245 -16.416 1.00 87.00 107 ARG A C 1
ATOM 830 O O . ARG A 1 107 ? 27.332 1.412 -17.301 1.00 87.00 107 ARG A O 1
ATOM 837 N N . GLU A 1 108 ? 26.830 2.152 -15.242 1.00 79.81 108 GLU A N 1
ATOM 838 C CA . GLU A 1 108 ? 25.831 1.128 -14.892 1.00 79.81 108 GLU A CA 1
ATOM 839 C C . GLU A 1 108 ? 24.398 1.631 -15.125 1.00 79.81 108 GLU A C 1
ATOM 841 O O . GLU A 1 108 ? 23.438 0.879 -14.976 1.00 79.81 108 GLU A O 1
ATOM 846 N N . LEU A 1 109 ? 24.248 2.906 -15.494 1.00 80.31 109 LEU A N 1
ATOM 847 C CA . LEU A 1 109 ? 22.968 3.535 -15.775 1.00 80.31 109 LEU A CA 1
ATOM 848 C C . LEU A 1 109 ? 22.637 3.422 -17.267 1.00 80.31 109 LEU A C 1
ATOM 850 O O . LEU A 1 109 ? 23.514 3.501 -18.128 1.00 80.31 109 LEU A O 1
ATOM 854 N N . GLY A 1 110 ? 21.349 3.264 -17.574 1.00 78.38 110 GLY A N 1
ATOM 855 C CA . GLY A 1 110 ? 20.857 3.391 -18.944 1.00 78.38 110 GLY A CA 1
ATOM 856 C C . GLY A 1 110 ? 21.079 4.811 -19.490 1.00 78.38 110 GLY A C 1
ATOM 857 O O . GLY A 1 110 ? 21.195 5.753 -18.705 1.00 78.38 110 GLY A O 1
ATOM 858 N N . PRO A 1 111 ? 21.104 4.995 -20.822 1.00 78.12 111 PRO A N 1
ATOM 859 C CA . PRO A 1 111 ? 21.415 6.284 -21.452 1.00 78.12 111 PRO A CA 1
ATOM 860 C C . PRO A 1 111 ? 20.477 7.426 -21.021 1.00 78.12 111 PRO A C 1
ATOM 862 O O . PRO A 1 111 ? 20.898 8.576 -20.972 1.00 78.12 111 PRO A O 1
ATOM 865 N N . GLU A 1 112 ? 19.234 7.101 -20.666 1.00 78.62 112 GLU A N 1
ATOM 866 C CA . GLU A 1 112 ? 18.188 8.050 -20.253 1.00 78.62 112 GLU A CA 1
ATOM 867 C C . GLU A 1 112 ? 18.147 8.284 -18.732 1.00 78.62 112 GLU A C 1
ATOM 869 O O . GLU A 1 112 ? 17.364 9.092 -18.241 1.00 78.62 112 GLU A O 1
ATOM 874 N N . ILE A 1 113 ? 18.976 7.574 -17.961 1.00 81.25 113 ILE A N 1
ATOM 875 C CA . ILE A 1 113 ? 18.965 7.640 -16.500 1.00 81.25 113 ILE A CA 1
ATOM 876 C C . ILE A 1 113 ? 20.022 8.638 -16.037 1.00 81.25 113 ILE A C 1
ATOM 878 O O . ILE A 1 113 ? 21.225 8.427 -16.217 1.00 81.25 113 ILE A O 1
ATOM 882 N N . ASP A 1 114 ? 19.576 9.727 -15.415 1.00 82.19 114 ASP A N 1
ATOM 883 C CA . ASP A 1 114 ? 20.467 10.782 -14.933 1.00 82.19 114 ASP A CA 1
ATOM 884 C C . ASP A 1 114 ? 21.290 10.337 -13.712 1.00 82.19 114 ASP A C 1
ATOM 886 O O . ASP A 1 114 ? 22.523 10.270 -13.772 1.00 82.19 114 ASP A O 1
ATOM 890 N N . HIS A 1 115 ? 20.586 9.911 -12.663 1.00 81.62 115 HIS A N 1
ATOM 891 C CA . HIS A 1 115 ? 21.123 9.432 -11.392 1.00 81.62 115 HIS A CA 1
ATOM 892 C C . HIS A 1 115 ? 20.415 8.157 -10.967 1.00 81.62 115 HIS A C 1
ATOM 894 O O . HIS A 1 115 ? 19.227 8.017 -11.225 1.00 81.62 115 HIS A O 1
ATOM 900 N N . GLY A 1 116 ? 21.104 7.266 -10.254 1.00 82.69 116 GLY A N 1
ATOM 901 C CA . GLY A 1 116 ? 20.471 6.117 -9.620 1.00 82.69 116 GLY A CA 1
ATOM 902 C C . GLY A 1 116 ? 21.139 5.744 -8.312 1.00 82.69 116 GLY A C 1
ATOM 903 O O . GLY A 1 116 ? 22.318 6.026 -8.108 1.00 82.69 116 GLY A O 1
ATOM 904 N N . VAL A 1 117 ? 20.377 5.113 -7.423 1.00 85.31 117 VAL A N 1
ATOM 905 C CA . VAL A 1 117 ? 20.878 4.624 -6.139 1.00 85.31 117 VAL A CA 1
ATOM 906 C C . VAL A 1 117 ? 20.487 3.170 -5.940 1.00 85.31 117 VAL A C 1
ATOM 908 O O . VAL A 1 117 ? 19.473 2.687 -6.456 1.00 85.31 117 VAL A O 1
ATOM 911 N N . SER A 1 118 ? 21.280 2.493 -5.129 1.00 85.81 118 SER A N 1
ATOM 912 C CA . SER A 1 118 ? 21.020 1.148 -4.655 1.00 85.81 118 SER A CA 1
ATOM 913 C C . SER A 1 118 ? 21.144 1.126 -3.142 1.00 85.81 118 SER A C 1
ATOM 915 O O . SER A 1 118 ? 22.014 1.767 -2.562 1.00 85.81 118 SER A O 1
ATOM 917 N N . PHE A 1 119 ? 20.221 0.429 -2.498 1.00 85.75 119 PHE A N 1
ATOM 918 C CA . PHE A 1 119 ? 20.183 0.256 -1.056 1.00 85.75 119 PHE A CA 1
ATOM 919 C C . PHE A 1 119 ? 19.335 -0.954 -0.716 1.00 85.75 119 PHE A C 1
ATOM 921 O O . PHE A 1 119 ? 18.496 -1.386 -1.508 1.00 85.75 119 PHE A O 1
ATOM 928 N N . MET A 1 120 ? 19.540 -1.474 0.482 1.00 85.62 120 MET A N 1
ATOM 929 C CA . MET A 1 120 ? 18.817 -2.612 1.003 1.00 85.62 120 MET A CA 1
ATOM 930 C C . MET A 1 120 ? 17.477 -2.172 1.608 1.00 85.62 120 MET A C 1
ATOM 932 O O . MET A 1 120 ? 17.424 -1.283 2.452 1.00 85.62 120 MET A O 1
ATOM 936 N N . SER A 1 121 ? 16.388 -2.810 1.184 1.00 89.19 121 SER A N 1
ATOM 937 C CA . SER A 1 121 ? 15.022 -2.531 1.646 1.00 89.19 121 SER A CA 1
ATOM 938 C C . SER A 1 121 ? 14.216 -3.824 1.852 1.00 89.19 121 SER A C 1
ATOM 940 O O . SER A 1 121 ? 14.725 -4.917 1.612 1.00 89.19 121 SER A O 1
ATOM 942 N N . VAL A 1 122 ? 12.962 -3.710 2.299 1.00 90.31 122 VAL A N 1
ATOM 943 C CA . VAL A 1 122 ? 12.030 -4.816 2.546 1.00 90.31 122 VAL A CA 1
ATOM 944 C C . VAL A 1 122 ? 10.903 -4.866 1.509 1.00 90.31 122 VAL A C 1
ATOM 946 O O . VAL A 1 122 ? 10.339 -3.831 1.142 1.00 90.31 122 VAL A O 1
ATOM 949 N N . CYS A 1 123 ? 10.518 -6.075 1.085 1.00 91.31 123 CYS A N 1
ATOM 950 C CA . CYS A 1 123 ? 9.285 -6.327 0.329 1.00 91.31 123 CYS A CA 1
ATOM 951 C C . CYS A 1 123 ? 8.302 -7.186 1.135 1.00 91.31 123 CYS A C 1
ATOM 953 O O . CYS A 1 123 ? 8.574 -8.337 1.485 1.00 91.31 123 CYS A O 1
ATOM 955 N N . ILE A 1 124 ? 7.125 -6.626 1.404 1.00 93.88 124 ILE A N 1
ATOM 956 C CA . ILE A 1 124 ? 6.099 -7.209 2.262 1.00 93.88 124 ILE A CA 1
ATOM 957 C C . ILE A 1 124 ? 5.120 -8.019 1.414 1.00 93.88 124 ILE A C 1
ATOM 959 O O . ILE A 1 124 ? 4.416 -7.486 0.552 1.00 93.88 124 ILE A O 1
ATOM 963 N N . ASN A 1 125 ? 4.992 -9.308 1.729 1.00 95.69 125 ASN A N 1
ATOM 964 C CA . ASN A 1 125 ? 3.879 -10.110 1.239 1.00 95.69 125 ASN A CA 1
ATOM 965 C C . ASN A 1 125 ? 2.603 -9.760 2.017 1.00 95.69 125 ASN A C 1
ATOM 967 O O . ASN A 1 125 ? 2.362 -10.291 3.101 1.00 95.69 125 ASN A O 1
ATOM 971 N N . THR A 1 126 ? 1.772 -8.870 1.468 1.00 96.56 126 THR A N 1
ATOM 972 C CA . THR A 1 126 ? 0.560 -8.375 2.150 1.00 96.56 126 THR A CA 1
ATOM 973 C C . THR A 1 126 ? -0.443 -9.482 2.485 1.00 96.56 126 THR A C 1
ATOM 975 O O . THR A 1 126 ? -1.117 -9.395 3.510 1.00 96.56 126 THR A O 1
ATOM 978 N N . ALA A 1 127 ? -0.494 -10.551 1.681 1.00 96.06 127 ALA A N 1
ATOM 979 C CA . ALA A 1 127 ? -1.385 -11.690 1.901 1.00 96.06 127 ALA A CA 1
ATOM 980 C C . ALA A 1 127 ? -0.992 -12.531 3.128 1.00 96.06 127 ALA A C 1
ATOM 982 O O . ALA A 1 127 ? -1.837 -13.219 3.686 1.00 96.06 127 ALA A O 1
ATOM 983 N N . ILE A 1 128 ? 0.266 -12.448 3.574 1.00 94.88 128 ILE A N 1
ATOM 984 C CA . ILE A 1 128 ? 0.755 -13.099 4.798 1.00 94.88 128 ILE A CA 1
ATOM 985 C C . ILE A 1 128 ? 0.840 -12.092 5.945 1.00 94.88 128 ILE A C 1
ATOM 987 O O . ILE A 1 128 ? 0.439 -12.388 7.067 1.00 94.88 128 ILE A O 1
ATOM 991 N N . TYR A 1 129 ? 1.327 -10.884 5.669 1.00 96.00 129 TYR A N 1
ATOM 992 C CA . TYR A 1 129 ? 1.577 -9.867 6.683 1.00 96.00 129 TYR A CA 1
ATOM 993 C C . TYR A 1 129 ? 0.298 -9.376 7.369 1.00 96.00 129 TYR A C 1
ATOM 995 O O . TYR A 1 129 ? 0.273 -9.241 8.592 1.00 96.00 129 TYR A O 1
ATOM 1003 N N . LEU A 1 130 ? -0.785 -9.145 6.617 1.00 97.00 130 LEU A N 1
ATOM 1004 C CA . LEU A 1 130 ? -2.040 -8.668 7.206 1.00 97.00 130 LEU A CA 1
ATOM 1005 C C . LEU A 1 130 ? -2.681 -9.734 8.124 1.00 97.00 130 LEU A C 1
ATOM 1007 O O . LEU A 1 130 ? -3.014 -9.393 9.262 1.00 97.00 130 LEU A O 1
ATOM 1011 N N . PRO A 1 131 ? -2.790 -11.024 7.733 1.00 96.06 131 PRO A N 1
ATOM 1012 C CA . PRO A 1 131 ? -3.190 -12.079 8.669 1.00 96.06 131 PRO A CA 1
ATOM 1013 C C . PRO A 1 131 ? -2.194 -12.304 9.814 1.00 96.06 131 PRO A C 1
ATOM 1015 O O . PRO A 1 131 ? -2.609 -12.581 10.939 1.00 96.06 131 PRO A O 1
ATOM 1018 N N . TRP A 1 132 ? -0.886 -12.154 9.572 1.00 94.50 132 TRP A N 1
ATOM 1019 C CA . TRP A 1 132 ? 0.121 -12.250 10.631 1.00 94.50 132 TRP A CA 1
ATOM 1020 C C . TRP A 1 132 ? -0.116 -11.190 11.702 1.00 94.50 132 TRP A C 1
ATOM 1022 O O . TRP A 1 132 ? -0.144 -11.543 12.881 1.00 94.50 132 TRP A O 1
ATOM 1032 N N . LEU A 1 133 ? -0.380 -9.937 11.309 1.00 93.88 133 LEU A N 1
ATOM 1033 C CA . LEU A 1 133 ? -0.795 -8.888 12.235 1.00 93.88 133 LEU A CA 1
ATOM 1034 C C . LEU A 1 133 ? -2.002 -9.378 13.035 1.00 93.88 133 LEU A C 1
ATOM 1036 O O . LEU A 1 133 ? -1.913 -9.401 14.259 1.00 93.88 133 LEU A O 1
ATOM 1040 N N . VAL A 1 134 ? -3.078 -9.840 12.375 1.00 94.25 134 VAL A N 1
ATOM 1041 C CA . VAL A 1 134 ? -4.289 -10.367 13.049 1.00 94.25 134 VAL A CA 1
ATOM 1042 C C . VAL A 1 134 ? -3.928 -11.402 14.125 1.00 94.25 134 VAL A C 1
ATOM 1044 O O . VAL A 1 134 ? -4.378 -11.299 15.268 1.00 94.25 134 VAL A O 1
ATOM 1047 N N . SER A 1 135 ? -3.042 -12.348 13.801 1.00 93.19 135 SER A N 1
ATOM 1048 C CA . SER A 1 135 ? -2.591 -13.375 14.748 1.00 93.19 135 SER A CA 1
ATOM 1049 C C . SER A 1 135 ? -1.869 -12.801 15.977 1.00 93.19 135 SER A C 1
ATOM 1051 O O . SER A 1 135 ? -2.018 -13.339 17.076 1.00 93.19 135 SER A O 1
ATOM 1053 N N . GLN A 1 136 ? -1.131 -11.691 15.834 1.00 91.06 136 GLN A N 1
ATOM 1054 C CA . GLN A 1 136 ? -0.453 -11.044 16.962 1.00 91.06 136 GLN A CA 1
ATOM 1055 C C . GLN A 1 136 ? -1.444 -10.434 17.958 1.00 91.06 136 GLN A C 1
ATOM 1057 O O . GLN A 1 136 ? -1.171 -10.452 19.158 1.00 91.06 136 GLN A O 1
ATOM 1062 N N . TYR A 1 137 ? -2.598 -9.932 17.502 1.00 85.75 137 TYR A N 1
ATOM 1063 C CA . TYR A 1 137 ? -3.598 -9.387 18.428 1.00 85.75 137 TYR A CA 1
ATOM 1064 C C . TYR A 1 137 ? -4.442 -10.459 19.098 1.00 85.75 137 TYR A C 1
ATOM 1066 O O . TYR A 1 137 ? -4.803 -10.294 20.261 1.00 85.75 137 TYR A O 1
ATOM 1074 N N . LEU A 1 138 ? -4.743 -11.557 18.397 1.00 87.69 138 LEU A N 1
ATOM 1075 C CA . LEU A 1 138 ? -5.477 -12.674 18.997 1.00 87.69 138 LEU A CA 1
ATOM 1076 C C . LEU A 1 138 ? -4.711 -13.235 20.204 1.00 87.69 138 LEU A C 1
ATOM 1078 O O . LEU A 1 138 ? -5.305 -13.480 21.249 1.00 87.69 138 LEU A O 1
ATOM 1082 N N . LYS A 1 139 ? -3.373 -13.305 20.119 1.00 87.56 139 LYS A N 1
ATOM 1083 C CA . LYS A 1 139 ? -2.496 -13.657 21.255 1.00 87.56 139 LYS A CA 1
ATOM 1084 C C . LYS A 1 139 ? -2.575 -12.678 22.434 1.00 87.56 139 LYS A C 1
ATOM 1086 O O . LYS A 1 139 ? -2.189 -13.032 23.541 1.00 87.56 139 LYS A O 1
ATOM 1091 N N . ARG A 1 140 ? -3.044 -11.451 22.198 1.00 85.31 140 ARG A N 1
ATOM 1092 C CA . ARG A 1 140 ? -3.184 -10.371 23.188 1.00 85.31 140 ARG A CA 1
ATOM 1093 C C . ARG A 1 140 ? -4.643 -10.131 23.596 1.00 85.31 140 ARG A C 1
ATOM 1095 O O . ARG A 1 140 ? -4.924 -9.153 24.278 1.00 85.31 140 ARG A O 1
ATOM 1102 N N . GLY A 1 141 ? -5.569 -11.000 23.178 1.00 83.44 141 GLY A N 1
ATOM 1103 C CA . GLY A 1 141 ? -6.986 -10.924 23.547 1.00 83.44 141 GLY A CA 1
ATOM 1104 C C . GLY A 1 141 ? -7.778 -9.810 22.855 1.00 83.44 141 GLY A C 1
ATOM 1105 O O . GLY A 1 141 ? -8.855 -9.449 23.327 1.00 83.44 141 GLY A O 1
ATOM 1106 N N . VAL A 1 142 ? -7.272 -9.244 21.754 1.00 87.81 142 VAL A N 1
ATOM 1107 C CA . VAL A 1 142 ? -8.038 -8.273 20.958 1.00 87.81 142 VAL A CA 1
ATOM 1108 C C . VAL A 1 142 ? -9.112 -9.003 20.165 1.00 87.81 142 VAL A C 1
ATOM 1110 O O . VAL A 1 142 ? -8.833 -9.971 19.456 1.00 87.81 142 VAL A O 1
ATOM 1113 N N . ASN A 1 143 ? -10.333 -8.483 20.235 1.00 87.31 143 ASN A N 1
ATOM 1114 C CA . ASN A 1 143 ? -11.469 -9.041 19.516 1.00 87.31 143 ASN A CA 1
ATOM 1115 C C . ASN A 1 143 ? -11.652 -8.364 18.159 1.00 87.31 143 ASN A C 1
ATOM 1117 O O . ASN A 1 143 ? -11.573 -7.139 18.041 1.00 87.31 143 ASN A O 1
ATOM 1121 N N . PHE A 1 144 ? -11.971 -9.167 17.148 1.00 91.75 144 PHE A N 1
ATOM 1122 C CA . PHE A 1 144 ? -12.338 -8.698 15.818 1.00 91.75 144 PHE A CA 1
ATOM 1123 C C . PHE A 1 144 ? -13.829 -8.887 15.594 1.00 91.75 144 PHE A C 1
ATOM 1125 O O . PHE A 1 144 ? -14.402 -9.904 15.982 1.00 91.75 144 PHE A O 1
ATOM 1132 N N . LYS A 1 145 ? -14.456 -7.922 14.924 1.00 93.19 145 LYS A N 1
ATOM 1133 C CA . LYS A 1 145 ? -15.860 -8.010 14.536 1.00 93.19 145 LYS A CA 1
ATOM 1134 C C . LYS A 1 145 ? -16.075 -7.418 13.155 1.00 93.19 145 LYS A C 1
ATOM 1136 O O . LYS A 1 145 ? -15.657 -6.293 12.881 1.00 93.19 145 LYS A O 1
ATOM 1141 N N . ARG A 1 146 ? -16.763 -8.162 12.291 1.00 95.81 146 ARG A N 1
ATOM 1142 C CA . ARG A 1 146 ? -17.255 -7.595 11.038 1.00 95.81 146 ARG A CA 1
ATOM 1143 C C . ARG A 1 146 ? -18.430 -6.668 11.322 1.00 95.81 146 ARG A C 1
ATOM 1145 O O . ARG A 1 146 ? -19.359 -7.058 12.024 1.00 95.81 146 ARG A O 1
ATOM 1152 N N . ALA A 1 147 ? -18.349 -5.442 10.825 1.00 95.06 147 ALA A N 1
ATOM 1153 C CA . ALA A 1 147 ? -19.374 -4.423 11.005 1.00 95.06 147 ALA A CA 1
ATOM 1154 C C . ALA A 1 147 ? -19.265 -3.354 9.913 1.00 95.06 147 ALA A C 1
ATOM 1156 O O . ALA A 1 147 ? -18.163 -3.027 9.467 1.00 95.06 147 ALA A O 1
ATOM 1157 N N . VAL A 1 148 ? -20.410 -2.802 9.524 1.00 96.00 148 VAL A N 1
ATOM 1158 C CA . VAL A 1 148 ? -20.532 -1.663 8.609 1.00 96.00 148 VAL A CA 1
ATOM 1159 C C . VAL A 1 148 ? -21.203 -0.532 9.376 1.00 96.00 148 VAL A C 1
ATOM 1161 O O . VAL A 1 148 ? -22.081 -0.793 10.197 1.00 96.00 148 VAL A O 1
ATOM 1164 N N . PHE A 1 149 ? -20.746 0.694 9.148 1.00 95.62 149 PHE A N 1
ATOM 1165 C CA . PHE A 1 149 ? -21.221 1.884 9.840 1.00 95.62 149 PHE A CA 1
ATOM 1166 C C . PHE A 1 149 ? -21.450 2.991 8.824 1.00 95.62 149 PHE A C 1
ATOM 1168 O O . PHE A 1 149 ? -20.590 3.202 7.965 1.00 95.62 149 PHE A O 1
ATOM 1175 N N . ASP A 1 150 ? -22.562 3.703 8.971 1.00 96.62 150 ASP A N 1
ATOM 1176 C CA . ASP A 1 150 ? -22.870 4.873 8.151 1.00 96.62 150 ASP A CA 1
ATOM 1177 C C . ASP A 1 150 ? -22.292 6.143 8.791 1.00 96.62 150 ASP A C 1
ATOM 1179 O O . ASP A 1 150 ? -21.914 7.078 8.086 1.00 96.62 150 ASP A O 1
ATOM 1183 N N . HIS A 1 151 ? -22.129 6.155 10.119 1.00 97.50 151 HIS A N 1
ATOM 1184 C CA . HIS A 1 151 ? -21.526 7.240 10.887 1.00 97.50 151 HIS A CA 1
ATOM 1185 C C . HIS A 1 151 ? -20.460 6.713 11.864 1.00 97.50 151 HIS A C 1
ATOM 1187 O O . HIS A 1 151 ? -20.596 5.635 12.444 1.00 97.50 151 HIS A O 1
ATOM 1193 N N . ILE A 1 152 ? -19.390 7.477 12.126 1.00 96.31 152 ILE A N 1
ATOM 1194 C CA . ILE A 1 152 ? -18.299 7.009 13.010 1.00 96.31 152 ILE A CA 1
ATOM 1195 C C . ILE A 1 152 ? -18.770 6.635 14.421 1.00 96.31 152 ILE A C 1
ATOM 1197 O O . ILE A 1 152 ? -18.248 5.704 15.033 1.00 96.31 152 ILE A O 1
ATOM 1201 N N . LEU A 1 153 ? -19.770 7.348 14.940 1.00 95.06 153 LEU A N 1
ATOM 1202 C CA . LEU A 1 153 ? -20.311 7.120 16.282 1.00 95.06 153 LEU A CA 1
ATOM 1203 C C . LEU A 1 153 ? -21.118 5.823 16.403 1.00 95.06 153 LEU A C 1
ATOM 1205 O O . LEU A 1 153 ? -21.275 5.346 17.526 1.00 95.06 153 LEU A O 1
ATOM 1209 N N . ASP A 1 154 ? -21.525 5.198 15.296 1.00 94.56 154 ASP A N 1
ATOM 1210 C CA . ASP A 1 154 ? -22.235 3.912 15.321 1.00 94.56 154 ASP A CA 1
ATOM 1211 C C . ASP A 1 154 ? -21.365 2.795 15.910 1.00 94.56 154 ASP A C 1
ATOM 1213 O O . ASP A 1 154 ? -21.868 1.819 16.468 1.00 94.56 154 ASP A O 1
ATOM 1217 N N . ALA A 1 155 ? -20.039 2.960 15.875 1.00 92.50 155 ALA A N 1
ATOM 1218 C CA . ALA A 1 155 ? -19.104 2.054 16.531 1.00 92.50 155 ALA A CA 1
ATOM 1219 C C . ALA A 1 155 ? -19.249 2.022 18.067 1.00 92.50 155 ALA A C 1
ATOM 1221 O O . ALA A 1 155 ? -18.690 1.120 18.693 1.00 92.50 155 ALA A O 1
ATOM 1222 N N . LYS A 1 156 ? -19.977 2.975 18.674 1.00 91.94 156 LYS A N 1
ATOM 1223 C CA . LYS A 1 156 ? -20.311 2.994 20.112 1.00 91.94 156 LYS A CA 1
ATOM 1224 C C . LYS A 1 156 ? -21.604 2.249 20.446 1.00 91.94 156 LYS A C 1
ATOM 1226 O O . LYS A 1 156 ? -21.971 2.185 21.619 1.00 91.94 156 LYS A O 1
ATOM 1231 N N . ASN A 1 157 ? -22.333 1.755 19.446 1.00 89.50 157 ASN A N 1
ATOM 1232 C CA . ASN A 1 157 ? -23.619 1.119 19.693 1.00 89.50 157 ASN A CA 1
ATOM 1233 C C . ASN A 1 157 ? -23.420 -0.163 20.527 1.00 89.50 157 ASN A C 1
ATOM 1235 O O . ASN A 1 157 ? -22.554 -0.973 20.182 1.00 89.50 157 ASN A O 1
ATOM 1239 N N . PRO A 1 158 ? -24.239 -0.415 21.569 1.00 82.12 158 PRO A N 1
ATOM 1240 C CA . PRO A 1 158 ? -24.071 -1.571 22.461 1.00 82.12 158 PRO A CA 1
ATOM 1241 C C . PRO A 1 158 ? -24.059 -2.931 21.743 1.00 82.12 158 PRO A C 1
ATOM 1243 O O . PRO A 1 158 ? -23.422 -3.874 22.192 1.00 82.12 158 PRO A O 1
ATOM 1246 N N . GLY A 1 159 ? -24.711 -3.039 20.580 1.00 82.94 159 GLY A N 1
ATOM 1247 C CA . GLY A 1 159 ? -24.687 -4.250 19.752 1.00 82.94 159 GLY A CA 1
ATOM 1248 C C . GLY A 1 159 ? -23.343 -4.528 19.065 1.00 82.94 159 GLY A C 1
ATOM 1249 O O . GLY A 1 159 ? -23.161 -5.602 18.493 1.00 82.94 159 GLY A O 1
ATOM 1250 N N . VAL A 1 160 ? -22.389 -3.592 19.094 1.00 84.31 160 VAL A N 1
ATOM 1251 C CA . VAL A 1 160 ? -21.081 -3.690 18.429 1.00 84.31 160 VAL A CA 1
ATOM 1252 C C . VAL A 1 160 ? -20.030 -4.290 19.361 1.00 84.31 160 VAL A C 1
ATOM 1254 O O . VAL A 1 160 ? -19.283 -5.167 18.930 1.00 84.31 160 VAL A O 1
ATOM 1257 N N . HIS A 1 161 ? -20.008 -3.911 20.636 1.00 80.69 161 HIS A N 1
ATOM 1258 C CA . HIS A 1 161 ? -19.007 -4.341 21.615 1.00 80.69 161 HIS A CA 1
ATOM 1259 C C . HIS A 1 161 ? -19.647 -4.823 22.918 1.00 80.69 161 HIS A C 1
ATOM 1261 O O . HIS A 1 161 ? -20.680 -4.321 23.329 1.00 80.69 161 HIS A O 1
ATOM 1267 N N . SER A 1 162 ? -18.983 -5.739 23.625 1.00 73.69 162 SER A N 1
ATOM 1268 C CA . SER A 1 162 ? -19.443 -6.236 24.931 1.00 73.69 162 SER A CA 1
ATOM 1269 C C . SER A 1 162 ? -19.159 -5.292 26.109 1.00 73.69 162 SER A C 1
ATOM 1271 O O . SER A 1 162 ? -19.502 -5.615 27.239 1.00 73.69 162 SER A O 1
ATOM 1273 N N . SER A 1 163 ? -18.487 -4.160 25.874 1.00 76.00 163 SER A N 1
ATOM 1274 C CA . SER A 1 163 ? -18.204 -3.147 26.903 1.00 76.00 163 SER A CA 1
ATOM 1275 C C . SER A 1 163 ? -19.415 -2.243 27.129 1.00 76.00 163 SER A C 1
ATOM 1277 O O . SER A 1 163 ? -20.047 -1.839 26.157 1.00 76.00 163 SER A O 1
ATOM 1279 N N . ASP A 1 164 ? -19.663 -1.818 28.366 1.00 75.06 164 ASP A N 1
ATOM 1280 C CA . ASP A 1 164 ? -20.726 -0.849 28.681 1.00 75.06 164 ASP A CA 1
ATOM 1281 C C . ASP A 1 164 ? -20.457 0.542 28.081 1.00 75.06 164 ASP A C 1
ATOM 1283 O O . ASP A 1 164 ? -21.367 1.353 27.912 1.00 75.06 164 ASP A O 1
ATOM 1287 N N . LYS A 1 165 ? -19.189 0.846 27.759 1.00 86.44 165 LYS A N 1
ATOM 1288 C CA . LYS A 1 165 ? -18.774 2.158 27.247 1.00 86.44 165 LYS A CA 1
ATOM 1289 C C . LYS A 1 165 ? -17.578 2.077 26.300 1.00 86.44 165 LYS A C 1
ATOM 1291 O O . LYS A 1 165 ? -16.592 1.389 26.580 1.00 86.44 165 LYS A O 1
ATOM 1296 N N . VAL A 1 166 ? -17.635 2.859 25.218 1.00 92.00 166 VAL A N 1
ATOM 1297 C CA . VAL A 1 166 ? -16.495 3.163 24.334 1.00 92.00 166 VAL A CA 1
ATOM 1298 C C . VAL A 1 166 ? -15.957 4.553 24.649 1.00 92.00 166 VAL A C 1
ATOM 1300 O O . VAL A 1 166 ? -16.657 5.555 24.502 1.00 92.00 166 VAL A O 1
ATOM 1303 N N . HIS A 1 167 ? -14.695 4.605 25.072 1.00 92.94 167 HIS A N 1
ATOM 1304 C CA . HIS A 1 167 ? -14.013 5.843 25.458 1.00 92.94 167 HIS A CA 1
ATOM 1305 C C . HIS A 1 167 ? -13.412 6.586 24.264 1.00 92.94 167 HIS A C 1
ATOM 1307 O O . HIS A 1 167 ? -13.438 7.812 24.226 1.00 92.94 167 HIS A O 1
ATOM 1313 N N . LEU A 1 168 ? -12.888 5.845 23.287 1.00 94.88 168 LEU A N 1
ATOM 1314 C CA . LEU A 1 168 ? -12.189 6.393 22.134 1.00 94.88 168 LEU A CA 1
ATOM 1315 C C . LEU A 1 168 ? -12.521 5.575 20.890 1.00 94.88 168 LEU A C 1
ATOM 1317 O O . LEU A 1 168 ? -12.593 4.347 20.943 1.00 94.88 168 LEU A O 1
ATOM 1321 N N . ILE A 1 169 ? -12.675 6.268 19.767 1.00 95.81 169 ILE A N 1
ATOM 1322 C CA . ILE A 1 169 ? -12.716 5.663 18.442 1.00 95.81 169 ILE A CA 1
ATOM 1323 C C . ILE A 1 169 ? -11.456 6.099 17.711 1.00 95.81 169 ILE A C 1
ATOM 1325 O O . ILE A 1 169 ? -11.225 7.289 17.527 1.00 95.81 169 ILE A O 1
ATOM 1329 N N . VAL A 1 170 ? -10.670 5.126 17.261 1.00 97.62 170 VAL A N 1
ATOM 1330 C CA . VAL A 1 170 ? -9.588 5.374 16.309 1.00 97.62 170 VAL A CA 1
ATOM 1331 C C . VAL A 1 170 ? -10.131 5.095 14.909 1.00 97.62 170 VAL A C 1
ATOM 1333 O O . VAL A 1 170 ? -10.461 3.946 14.582 1.00 97.62 170 VAL A O 1
ATOM 1336 N N . ASN A 1 171 ? -10.283 6.148 14.108 1.00 98.00 171 ASN A N 1
ATOM 1337 C CA . ASN A 1 171 ? -10.757 6.049 12.734 1.00 98.00 171 ASN A CA 1
ATOM 1338 C C . ASN A 1 171 ? -9.591 5.725 11.788 1.00 98.00 171 ASN A C 1
ATOM 1340 O O . ASN A 1 171 ? -8.735 6.570 11.553 1.00 98.00 171 ASN A O 1
ATOM 1344 N N . CYS A 1 172 ? -9.573 4.517 11.222 1.00 98.25 172 CYS A N 1
ATOM 1345 C CA . CYS A 1 172 ? -8.573 4.095 10.237 1.00 98.25 172 CYS A CA 1
ATOM 1346 C C . CYS A 1 172 ? -9.222 3.680 8.907 1.00 98.25 172 CYS A C 1
ATOM 1348 O O . CYS A 1 172 ? -8.722 2.791 8.220 1.00 98.25 172 CYS A O 1
ATOM 1350 N N . THR A 1 173 ? -10.362 4.287 8.558 1.00 98.19 173 THR A N 1
ATOM 1351 C CA . THR A 1 173 ? -11.191 3.916 7.393 1.00 98.19 173 THR A CA 1
ATOM 1352 C C . THR A 1 173 ? -10.583 4.271 6.031 1.00 98.19 173 THR A C 1
ATOM 1354 O O . THR A 1 173 ? -11.153 3.908 5.001 1.00 98.19 173 THR A O 1
ATOM 1357 N N . GLY A 1 174 ? -9.411 4.914 6.002 1.00 98.12 174 GLY A N 1
ATOM 1358 C CA . GLY A 1 174 ? -8.686 5.227 4.772 1.00 98.12 174 GLY A CA 1
ATOM 1359 C C . GLY A 1 174 ? -9.558 6.030 3.813 1.00 98.12 174 GLY A C 1
ATOM 1360 O O . GLY A 1 174 ? -10.106 7.060 4.188 1.00 98.12 174 GLY A O 1
ATOM 1361 N N . LEU A 1 175 ? -9.746 5.519 2.596 1.00 98.06 175 LEU A N 1
ATOM 1362 C CA . LEU A 1 175 ? -10.489 6.210 1.541 1.00 98.06 175 LEU A CA 1
ATOM 1363 C C . LEU A 1 175 ? -11.950 6.478 1.935 1.00 98.06 175 LEU A C 1
ATOM 1365 O O . LEU A 1 175 ? -12.539 7.461 1.491 1.00 98.06 175 LEU A O 1
ATOM 1369 N N . MET A 1 176 ? -12.536 5.633 2.790 1.00 97.75 176 MET A N 1
ATOM 1370 C CA . MET A 1 176 ? -13.919 5.799 3.244 1.00 97.75 176 MET A CA 1
ATOM 1371 C C . MET A 1 176 ? -14.093 6.945 4.249 1.00 97.75 176 MET A C 1
ATOM 1373 O O . MET A 1 176 ? -15.229 7.346 4.495 1.00 97.75 176 MET A O 1
ATOM 1377 N N . ALA A 1 177 ? -13.009 7.546 4.754 1.00 98.19 177 ALA A N 1
ATOM 1378 C CA . ALA A 1 177 ? -13.077 8.796 5.513 1.00 98.19 177 ALA A CA 1
ATOM 1379 C C . ALA A 1 177 ? -13.741 9.933 4.710 1.00 98.19 177 ALA A C 1
ATOM 1381 O O . ALA A 1 177 ? -14.385 10.793 5.301 1.00 98.19 177 ALA A O 1
ATOM 1382 N N . SER A 1 178 ? -13.675 9.881 3.373 1.00 98.00 178 SER A N 1
ATOM 1383 C CA . SER A 1 178 ? -14.341 10.839 2.474 1.00 98.00 178 SER A CA 1
ATOM 1384 C C . SER A 1 178 ? -15.875 10.757 2.466 1.00 98.00 178 SER A C 1
ATOM 1386 O O . SER A 1 178 ? -16.548 11.699 2.029 1.00 98.00 178 SER A O 1
ATOM 1388 N N . LYS A 1 179 ? -16.438 9.634 2.937 1.00 97.25 179 LYS A N 1
ATOM 1389 C CA . LYS A 1 179 ? -17.870 9.306 2.829 1.00 97.25 179 LYS A CA 1
ATOM 1390 C C . LYS A 1 179 ? -18.549 8.993 4.162 1.00 97.25 179 LYS A C 1
ATOM 1392 O O . LYS A 1 179 ? -19.745 9.225 4.270 1.00 97.25 179 LYS A O 1
ATOM 1397 N N . ILE A 1 180 ? -17.833 8.445 5.147 1.00 97.94 180 ILE A N 1
ATOM 1398 C CA . ILE A 1 180 ? -18.437 8.058 6.429 1.00 97.94 180 ILE A CA 1
ATOM 1399 C C . ILE A 1 180 ? -18.919 9.293 7.198 1.00 97.94 180 ILE A C 1
ATOM 1401 O O . ILE A 1 180 ? -18.172 10.263 7.362 1.00 97.94 180 ILE A O 1
ATOM 1405 N N . GLY A 1 181 ? -20.158 9.241 7.687 1.00 98.50 181 GLY A N 1
ATOM 1406 C CA . GLY A 1 181 ? -20.787 10.328 8.426 1.00 98.50 181 GLY A CA 1
ATOM 1407 C C . GLY A 1 181 ? -19.991 10.719 9.672 1.00 98.50 181 GLY A C 1
ATOM 1408 O O . GLY A 1 181 ? -19.422 9.867 10.369 1.00 98.50 181 GLY A O 1
ATOM 1409 N N . GLY A 1 182 ? -19.947 12.023 9.945 1.00 97.88 182 GLY A N 1
ATOM 1410 C CA . GLY A 1 182 ? -19.176 12.602 11.049 1.00 97.88 182 GLY A CA 1
ATOM 1411 C C . GLY A 1 182 ? -17.688 12.790 10.744 1.00 97.88 182 GLY A C 1
ATOM 1412 O O . GLY A 1 182 ? -16.951 13.239 11.620 1.00 97.88 182 GLY A O 1
ATOM 1413 N N . VAL A 1 183 ? -17.246 12.447 9.528 1.00 98.31 183 VAL A N 1
ATOM 1414 C CA . VAL A 1 183 ? -15.902 12.748 9.010 1.00 98.31 183 VAL A CA 1
ATOM 1415 C C . VAL A 1 183 ? -16.017 13.427 7.650 1.00 98.31 183 VAL A C 1
ATOM 1417 O O . VAL A 1 183 ? -15.673 14.596 7.540 1.00 98.31 183 VAL A O 1
ATOM 1420 N N . GLU A 1 184 ? -16.531 12.711 6.644 1.00 98.12 184 GLU A N 1
ATOM 1421 C CA . GLU A 1 184 ? -16.822 13.227 5.295 1.00 98.12 184 GLU A CA 1
ATOM 1422 C C . GLU A 1 184 ? -15.702 14.084 4.668 1.00 98.12 184 GLU A C 1
ATOM 1424 O O . GLU A 1 184 ? -15.973 15.057 3.958 1.00 98.12 184 GLU A O 1
ATOM 1429 N N . ASP A 1 185 ? -14.444 13.712 4.915 1.00 98.44 185 ASP A N 1
ATOM 1430 C CA . ASP A 1 185 ? -13.271 14.513 4.567 1.00 98.44 185 ASP A CA 1
ATOM 1431 C C . ASP A 1 185 ? -13.082 14.599 3.045 1.00 98.44 185 ASP A C 1
ATOM 1433 O O . ASP A 1 185 ? -12.670 13.643 2.384 1.00 98.44 185 ASP A O 1
ATOM 1437 N N . LYS A 1 186 ? -13.388 15.769 2.476 1.00 97.56 186 LYS A N 1
ATOM 1438 C CA . LYS A 1 186 ? -13.323 16.008 1.027 1.00 97.56 186 LYS A CA 1
ATOM 1439 C C . LYS A 1 186 ? -11.897 16.141 0.495 1.00 97.56 186 LYS A C 1
ATOM 1441 O O . LYS A 1 186 ? -11.728 16.118 -0.723 1.00 97.56 186 LYS A O 1
ATOM 1446 N N . ALA A 1 187 ? -10.893 16.271 1.365 1.00 97.94 187 ALA A N 1
ATOM 1447 C CA . ALA A 1 187 ? -9.495 16.241 0.948 1.00 97.94 187 ALA A CA 1
ATOM 1448 C C . ALA A 1 187 ? -9.044 14.821 0.574 1.00 97.94 187 ALA A C 1
ATOM 1450 O O . ALA A 1 187 ? -8.151 14.678 -0.260 1.00 97.94 187 ALA A O 1
ATOM 1451 N N . VAL A 1 188 ? -9.694 13.792 1.133 1.00 98.31 188 VAL A N 1
ATOM 1452 C CA . VAL A 1 188 ? -9.374 12.387 0.868 1.00 98.31 188 VAL A CA 1
ATOM 1453 C C . VAL A 1 188 ? -9.914 11.966 -0.498 1.00 98.31 188 VAL A C 1
ATOM 1455 O O . VAL A 1 188 ? -11.127 11.894 -0.720 1.00 98.31 188 VAL A O 1
ATOM 1458 N N . VAL A 1 189 ? -9.010 11.630 -1.416 1.00 98.19 189 VAL A N 1
ATOM 1459 C CA . VAL A 1 189 ? -9.323 11.251 -2.802 1.00 98.19 189 VAL A CA 1
ATOM 1460 C C . VAL A 1 189 ? -8.606 9.958 -3.193 1.00 98.19 189 VAL A C 1
ATOM 1462 O O . VAL A 1 189 ? -7.548 9.635 -2.656 1.00 98.19 189 VAL A O 1
ATOM 1465 N N . PRO A 1 190 ? -9.137 9.171 -4.143 1.00 98.44 190 PRO A N 1
ATOM 1466 C CA . PRO A 1 190 ? -8.432 7.983 -4.590 1.00 98.44 190 PRO A CA 1
ATOM 1467 C C . PRO A 1 190 ? -7.250 8.364 -5.484 1.00 98.44 190 PRO A C 1
ATOM 1469 O O . PRO A 1 190 ? -7.324 9.308 -6.270 1.00 98.44 190 PRO A O 1
ATOM 1472 N N . ALA A 1 191 ? -6.197 7.556 -5.466 1.00 98.38 191 ALA A N 1
ATOM 1473 C CA . ALA A 1 191 ? -5.311 7.413 -6.616 1.00 98.38 191 ALA A CA 1
ATOM 1474 C C . ALA A 1 191 ? -5.276 5.952 -7.059 1.00 98.38 191 ALA A C 1
ATOM 1476 O O . ALA A 1 191 ? -4.683 5.092 -6.389 1.00 98.38 191 ALA A O 1
ATOM 1477 N N . ARG A 1 192 ? -5.924 5.674 -8.196 1.00 98.62 192 ARG A N 1
ATOM 1478 C CA . ARG A 1 192 ? -6.041 4.329 -8.764 1.00 98.62 192 ARG A CA 1
ATOM 1479 C C . ARG A 1 192 ? -4.664 3.763 -9.088 1.00 98.62 192 ARG A C 1
ATOM 1481 O O . ARG A 1 192 ? -3.815 4.430 -9.685 1.00 98.62 192 ARG A O 1
ATOM 1488 N N . GLY A 1 193 ? -4.442 2.524 -8.671 1.00 98.56 193 GLY A N 1
ATOM 1489 C CA . GLY A 1 193 ? -3.246 1.745 -8.950 1.00 98.56 193 GLY A CA 1
ATOM 1490 C C . GLY A 1 193 ? -3.615 0.379 -9.494 1.00 98.56 193 GLY A C 1
ATOM 1491 O O . GLY A 1 193 ? -4.256 -0.405 -8.800 1.00 98.56 193 GLY A O 1
ATOM 1492 N N . GLN A 1 194 ? -3.169 0.086 -10.711 1.00 98.75 194 GLN A N 1
ATOM 1493 C CA . GLN A 1 194 ? -3.281 -1.230 -11.319 1.00 98.75 194 GLN A CA 1
ATOM 1494 C C . GLN A 1 194 ? -1.943 -1.965 -11.256 1.00 98.75 194 GLN A C 1
ATOM 1496 O O . GLN A 1 194 ? -0.880 -1.367 -11.448 1.00 98.75 194 GLN A O 1
ATOM 1501 N N . ILE A 1 195 ? -2.016 -3.267 -10.995 1.00 98.69 195 ILE A N 1
ATOM 1502 C CA . ILE A 1 195 ? -0.876 -4.177 -10.919 1.00 98.69 195 ILE A CA 1
ATOM 1503 C C . ILE A 1 195 ? -1.143 -5.463 -11.704 1.00 98.6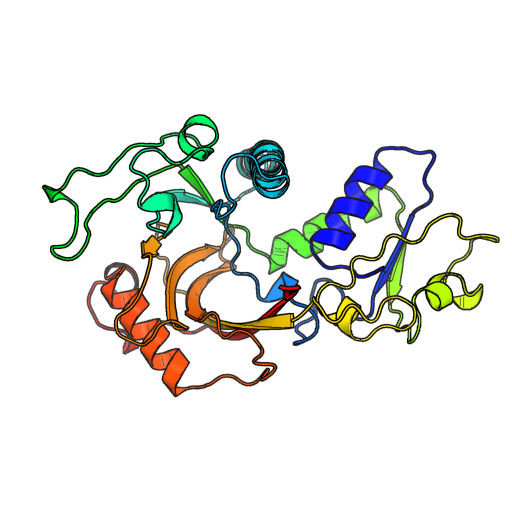9 195 ILE A C 1
ATOM 1505 O O . ILE A 1 195 ? -2.292 -5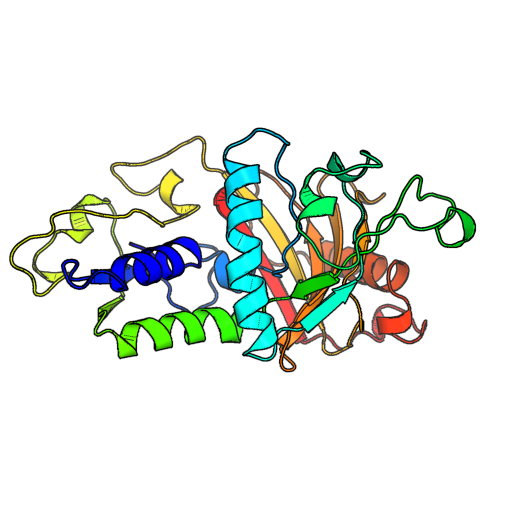.873 -11.901 1.00 98.69 195 ILE A O 1
ATOM 1509 N N . VAL A 1 196 ? -0.061 -6.127 -12.098 1.00 98.81 196 VAL A N 1
ATOM 1510 C CA . VAL A 1 196 ? -0.053 -7.508 -12.589 1.00 98.81 196 VAL A CA 1
ATOM 1511 C C . VAL A 1 196 ? 0.800 -8.333 -11.633 1.00 98.81 196 VAL A C 1
ATOM 1513 O O . VAL A 1 196 ? 1.918 -7.947 -11.303 1.00 98.81 196 VAL A O 1
ATOM 1516 N N . VAL A 1 197 ? 0.266 -9.451 -11.153 1.00 98.69 197 VAL A N 1
ATOM 1517 C CA . VAL A 1 197 ? 0.984 -10.397 -10.292 1.00 98.69 197 VAL A CA 1
ATOM 1518 C C . VAL A 1 197 ? 1.438 -11.565 -11.151 1.00 98.69 197 VAL A C 1
ATOM 1520 O O . VAL A 1 197 ? 0.601 -12.176 -11.813 1.00 98.69 197 VAL A O 1
ATOM 1523 N N . VAL A 1 198 ? 2.726 -11.891 -11.126 1.00 98.81 198 VAL A N 1
ATOM 1524 C CA . VAL A 1 198 ? 3.331 -12.968 -11.929 1.00 98.81 198 VAL A CA 1
ATOM 1525 C C . VAL A 1 198 ? 4.096 -13.955 -11.046 1.00 98.81 198 VAL A C 1
ATOM 1527 O O . VAL A 1 198 ? 4.476 -13.623 -9.920 1.00 98.81 198 VAL A O 1
ATOM 1530 N N . ARG A 1 199 ? 4.310 -15.180 -11.538 1.00 98.62 199 ARG A N 1
ATOM 1531 C CA . ARG A 1 199 ? 5.115 -16.208 -10.855 1.00 98.62 199 ARG A CA 1
ATOM 1532 C C . ARG A 1 199 ? 6.616 -16.000 -11.043 1.00 98.62 199 ARG A C 1
ATOM 1534 O O . ARG A 1 199 ? 7.383 -16.441 -10.196 1.00 98.62 199 ARG A O 1
ATOM 1541 N N . ASN A 1 200 ? 7.025 -15.338 -12.126 1.00 98.19 200 ASN A N 1
ATOM 1542 C CA . ASN A 1 200 ? 8.423 -15.016 -12.413 1.00 98.19 200 ASN A CA 1
ATOM 1543 C C . ASN A 1 200 ? 9.043 -14.242 -11.245 1.00 98.19 200 ASN A C 1
ATOM 1545 O O . ASN A 1 200 ? 8.419 -13.317 -10.729 1.00 98.19 200 ASN A O 1
ATOM 1549 N N . ASP A 1 201 ? 10.267 -14.585 -10.856 1.00 95.12 201 ASP A N 1
ATOM 1550 C CA . ASP A 1 201 ? 11.003 -13.884 -9.804 1.00 95.12 201 ASP A CA 1
ATOM 1551 C C . ASP A 1 201 ? 11.941 -12.845 -10.426 1.00 95.12 201 ASP A C 1
ATOM 1553 O O . ASP A 1 201 ? 12.712 -13.160 -11.331 1.00 95.12 201 ASP A O 1
ATOM 1557 N N . ALA A 1 202 ? 11.869 -11.602 -9.952 1.00 89.25 202 ALA A N 1
ATOM 1558 C CA . ALA A 1 202 ? 12.776 -10.547 -10.382 1.00 89.25 202 ALA A CA 1
ATOM 1559 C C . ALA A 1 202 ? 14.167 -10.642 -9.729 1.00 89.25 202 ALA A C 1
ATOM 1561 O O . ALA A 1 202 ? 15.119 -10.057 -10.239 1.00 89.25 202 ALA A O 1
ATOM 1562 N N . GLY A 1 203 ? 14.292 -11.295 -8.567 1.00 86.25 203 GLY A N 1
ATOM 1563 C CA . GLY A 1 203 ? 15.513 -11.350 -7.749 1.00 86.25 203 GLY A CA 1
ATOM 1564 C C . GLY A 1 203 ? 15.944 -10.012 -7.122 1.00 86.25 203 GLY A C 1
ATOM 1565 O O . GLY A 1 203 ? 16.877 -9.975 -6.322 1.00 86.25 203 GLY A O 1
ATOM 1566 N N . LYS A 1 204 ? 15.283 -8.906 -7.479 1.00 84.69 204 LYS A N 1
ATOM 1567 C CA . LYS A 1 204 ? 15.557 -7.532 -7.033 1.00 84.69 204 LYS A CA 1
ATOM 1568 C C . LYS A 1 204 ? 14.280 -6.692 -7.073 1.00 84.69 204 LYS A C 1
ATOM 1570 O O . LYS A 1 204 ? 13.297 -7.059 -7.717 1.00 84.69 204 LYS A O 1
ATOM 1575 N N . MET A 1 205 ? 14.300 -5.556 -6.379 1.00 89.00 205 MET A N 1
ATOM 1576 C CA . MET A 1 205 ? 13.260 -4.538 -6.508 1.00 89.00 205 MET A CA 1
ATOM 1577 C C . MET A 1 205 ? 13.754 -3.470 -7.468 1.00 89.00 205 MET A C 1
ATOM 1579 O O . MET A 1 205 ? 14.880 -3.020 -7.355 1.00 89.00 205 MET A O 1
ATOM 1583 N N . LEU A 1 206 ? 12.933 -3.060 -8.420 1.00 89.25 206 LEU A N 1
ATOM 1584 C CA . LEU A 1 206 ? 13.316 -2.024 -9.372 1.00 89.25 206 LEU A CA 1
ATOM 1585 C C . LEU A 1 206 ? 12.196 -1.009 -9.487 1.00 89.25 206 LEU A C 1
ATOM 1587 O O . LEU A 1 206 ? 11.016 -1.343 -9.385 1.00 89.25 206 LEU A O 1
ATOM 1591 N N . SER A 1 207 ? 12.569 0.247 -9.684 1.00 88.88 207 SER A N 1
ATOM 1592 C CA . SER A 1 207 ? 11.640 1.338 -9.959 1.00 88.88 207 SER A CA 1
ATOM 1593 C C . SER A 1 207 ? 12.357 2.459 -10.692 1.00 88.88 207 SER A C 1
ATOM 1595 O O . SER A 1 207 ? 13.554 2.669 -10.484 1.00 88.88 207 SER A O 1
ATOM 1597 N N . ILE A 1 208 ? 11.612 3.150 -11.547 1.00 86.25 208 ILE A N 1
ATOM 1598 C CA . ILE A 1 208 ? 12.056 4.333 -12.282 1.00 86.25 208 ILE A CA 1
ATOM 1599 C C . ILE A 1 208 ? 11.082 5.482 -12.010 1.00 86.25 208 ILE A C 1
ATOM 1601 O O . ILE A 1 208 ? 9.898 5.256 -11.749 1.00 86.25 208 ILE A O 1
ATOM 1605 N N . SER A 1 209 ? 11.596 6.710 -12.054 1.00 81.00 209 SER A N 1
ATOM 1606 C CA . SER A 1 209 ? 10.891 7.923 -11.633 1.00 81.00 209 SER A CA 1
ATOM 1607 C C . SER A 1 209 ? 9.737 8.332 -12.549 1.00 81.00 209 SER A C 1
ATOM 1609 O O . SER A 1 209 ? 8.878 9.093 -12.114 1.00 81.00 209 SER A O 1
ATOM 1611 N N . GLY A 1 210 ? 9.705 7.837 -13.785 1.00 82.62 210 GLY A N 1
ATOM 1612 C CA . GLY A 1 210 ? 8.691 8.174 -14.777 1.00 82.62 210 GLY A CA 1
ATOM 1613 C C . GLY A 1 210 ? 8.667 7.183 -15.934 1.00 82.62 210 GLY A C 1
ATOM 1614 O O . GLY A 1 210 ? 9.443 6.222 -15.969 1.00 82.62 210 GLY A O 1
ATOM 1615 N N . TH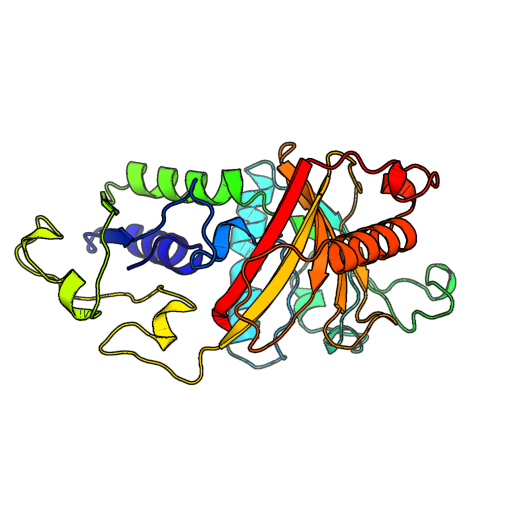R A 1 211 ? 7.739 7.401 -16.861 1.00 87.06 211 THR A N 1
ATOM 1616 C CA . THR A 1 211 ? 7.574 6.591 -18.073 1.00 87.06 211 THR A CA 1
ATOM 1617 C C . THR A 1 211 ? 7.202 7.484 -19.252 1.00 87.06 211 THR A C 1
ATOM 1619 O O . THR A 1 211 ? 6.659 8.566 -19.048 1.00 87.06 211 THR A O 1
ATOM 1622 N N . ASP A 1 212 ? 7.426 7.004 -20.474 1.00 88.88 212 ASP A N 1
ATOM 1623 C CA . ASP A 1 212 ? 7.002 7.699 -21.700 1.00 88.88 212 ASP A CA 1
ATOM 1624 C C . ASP A 1 212 ? 5.522 7.438 -22.055 1.00 88.88 212 ASP A C 1
ATOM 1626 O O . ASP A 1 212 ? 5.031 7.910 -23.077 1.00 88.88 212 ASP A O 1
ATOM 1630 N N . ASP A 1 213 ? 4.806 6.666 -21.226 1.00 89.69 213 ASP A N 1
ATOM 1631 C CA . ASP A 1 213 ? 3.416 6.253 -21.463 1.00 89.69 213 ASP A CA 1
ATOM 1632 C C . ASP A 1 213 ? 2.385 7.210 -20.824 1.00 89.69 213 ASP A C 1
ATOM 1634 O O . ASP A 1 213 ? 1.182 6.987 -20.955 1.00 89.69 213 ASP A O 1
ATOM 1638 N N . GLY A 1 214 ? 2.845 8.271 -20.148 1.00 89.06 214 GLY A N 1
ATOM 1639 C CA . GLY A 1 214 ? 2.012 9.301 -19.517 1.00 89.06 214 GLY A CA 1
ATOM 1640 C C . GLY A 1 214 ? 2.353 9.561 -18.047 1.00 89.06 214 GLY A C 1
ATOM 1641 O O . GLY A 1 214 ? 2.918 8.709 -17.360 1.00 89.06 214 GLY A O 1
ATOM 1642 N N . ASP A 1 215 ? 1.971 10.743 -17.554 1.00 89.44 215 ASP A N 1
ATOM 1643 C CA . ASP A 1 215 ? 2.288 11.218 -16.195 1.00 89.44 215 ASP A CA 1
ATOM 1644 C C . ASP A 1 215 ? 1.643 10.377 -15.079 1.00 89.44 215 ASP A C 1
ATOM 1646 O O . ASP A 1 215 ? 2.117 10.359 -13.941 1.00 89.44 215 ASP A O 1
ATOM 1650 N N . ASP A 1 216 ? 0.546 9.678 -15.380 1.00 93.38 216 ASP A N 1
ATOM 1651 C CA . ASP A 1 216 ? -0.167 8.807 -14.447 1.00 93.3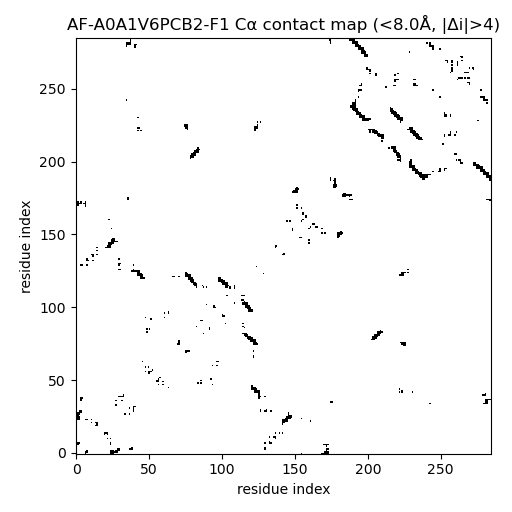8 216 ASP A CA 1
ATOM 1652 C C . ASP A 1 216 ? 0.257 7.331 -14.558 1.00 93.38 216 ASP A C 1
ATOM 1654 O O . ASP A 1 216 ? -0.274 6.477 -13.836 1.00 93.38 216 ASP A O 1
ATOM 1658 N N . GLU A 1 217 ? 1.243 7.013 -15.401 1.00 95.81 217 GLU A N 1
ATOM 1659 C CA . GLU A 1 217 ? 1.823 5.683 -15.555 1.00 95.81 217 GLU A CA 1
ATOM 1660 C C . GLU A 1 217 ? 3.215 5.594 -14.915 1.00 95.81 217 GLU A C 1
ATOM 1662 O O . GLU A 1 217 ? 4.092 6.432 -15.096 1.00 95.81 217 GLU A O 1
ATOM 1667 N N . ALA A 1 218 ? 3.429 4.528 -14.145 1.00 93.44 218 ALA A N 1
ATOM 1668 C CA . ALA A 1 218 ? 4.665 4.275 -13.413 1.00 93.44 218 ALA A CA 1
ATOM 1669 C C . ALA A 1 218 ? 5.256 2.916 -13.808 1.00 93.44 218 ALA A C 1
ATOM 1671 O O . ALA A 1 218 ? 4.571 2.062 -14.386 1.00 93.44 218 ALA A O 1
ATOM 1672 N N . CYS A 1 219 ? 6.520 2.676 -13.456 1.00 94.81 219 CYS A N 1
ATOM 1673 C CA . CYS A 1 219 ? 7.145 1.366 -13.614 1.00 94.81 219 CYS A CA 1
ATOM 1674 C C . CYS A 1 219 ? 7.903 0.944 -12.351 1.00 94.81 219 CYS A C 1
ATOM 1676 O O . CYS A 1 219 ? 8.779 1.652 -11.852 1.00 94.81 219 CYS A O 1
ATOM 1678 N N . TYR A 1 220 ? 7.540 -0.222 -11.826 1.00 95.06 220 TYR A N 1
ATOM 1679 C CA . TYR A 1 220 ? 8.197 -0.869 -10.703 1.00 95.06 220 TYR A CA 1
ATOM 1680 C C . TYR A 1 220 ? 7.986 -2.386 -10.732 1.00 95.06 220 TYR A C 1
ATOM 1682 O O . TYR A 1 220 ? 6.965 -2.888 -11.209 1.00 95.06 220 TYR A O 1
ATOM 1690 N N . VAL A 1 221 ? 8.937 -3.107 -10.147 1.00 95.81 221 VAL A N 1
ATOM 1691 C CA . VAL A 1 221 ? 8.964 -4.569 -10.043 1.00 95.81 221 VAL A CA 1
ATOM 1692 C C . VAL A 1 221 ? 9.412 -4.945 -8.633 1.00 95.81 221 VAL A C 1
ATOM 1694 O O . VAL A 1 221 ? 10.389 -4.387 -8.137 1.00 95.81 221 VAL A O 1
ATOM 1697 N N . MET A 1 222 ? 8.713 -5.867 -7.966 1.00 93.81 222 MET A N 1
ATOM 1698 C CA . MET A 1 222 ? 9.163 -6.419 -6.680 1.00 93.81 222 MET A CA 1
ATOM 1699 C C . MET A 1 222 ? 8.595 -7.806 -6.389 1.00 93.81 222 MET A C 1
ATOM 1701 O O . MET A 1 222 ? 7.389 -8.022 -6.520 1.00 93.81 222 MET A O 1
ATOM 1705 N N . THR A 1 223 ? 9.448 -8.722 -5.937 1.00 94.06 223 THR A N 1
ATOM 1706 C CA . THR A 1 223 ? 9.050 -10.075 -5.529 1.00 94.06 223 THR A CA 1
ATOM 1707 C C . THR A 1 223 ? 8.614 -10.084 -4.066 1.00 94.06 223 THR A C 1
ATOM 1709 O O . THR A 1 223 ? 9.405 -9.784 -3.169 1.00 94.06 223 THR A O 1
ATOM 1712 N N . ARG A 1 224 ? 7.354 -10.449 -3.796 1.00 93.88 224 ARG A N 1
ATOM 1713 C CA . ARG A 1 224 ? 6.863 -10.624 -2.421 1.00 93.88 224 ARG A CA 1
ATOM 1714 C C . ARG A 1 224 ? 7.556 -11.812 -1.764 1.00 93.88 224 ARG A C 1
ATOM 1716 O O . ARG A 1 224 ? 7.721 -12.867 -2.372 1.00 93.88 224 ARG A O 1
ATOM 1723 N N . ALA A 1 225 ? 7.865 -11.673 -0.479 1.00 89.69 225 ALA A N 1
ATOM 1724 C CA . ALA A 1 225 ? 8.476 -12.744 0.301 1.00 89.69 225 ALA A CA 1
ATOM 1725 C C . ALA A 1 225 ? 7.632 -14.035 0.349 1.00 89.69 225 ALA A C 1
ATOM 1727 O O . ALA A 1 225 ? 6.414 -14.011 0.137 1.00 89.69 225 ALA A O 1
ATOM 1728 N N . ALA A 1 226 ? 8.287 -15.150 0.692 1.00 90.81 226 ALA A N 1
ATOM 1729 C CA . ALA A 1 226 ? 7.663 -16.459 0.896 1.00 90.81 226 ALA A CA 1
ATOM 1730 C C . ALA A 1 226 ? 6.789 -16.925 -0.289 1.00 90.81 226 ALA A C 1
ATOM 1732 O O . ALA A 1 226 ? 5.671 -17.400 -0.099 1.00 90.81 226 ALA A O 1
ATOM 1733 N N . GLY A 1 227 ? 7.281 -16.743 -1.522 1.00 91.56 227 GLY A N 1
ATOM 1734 C CA . GLY A 1 227 ? 6.588 -17.198 -2.732 1.00 91.56 227 GLY A CA 1
ATOM 1735 C C . GLY A 1 227 ? 5.296 -16.434 -3.043 1.00 91.56 227 GLY A C 1
ATOM 1736 O O . GLY A 1 227 ? 4.422 -16.958 -3.726 1.00 91.56 227 GLY A O 1
ATOM 1737 N N . GLY A 1 228 ? 5.150 -15.198 -2.553 1.00 93.94 228 GLY A N 1
ATOM 1738 C CA . GLY A 1 228 ? 3.939 -14.388 -2.741 1.00 93.94 228 GLY A CA 1
ATOM 1739 C C . GLY A 1 228 ? 3.688 -13.888 -4.168 1.00 93.94 228 GLY A C 1
ATOM 1740 O O . GLY A 1 228 ? 2.677 -13.218 -4.398 1.00 93.94 228 GLY A O 1
ATOM 1741 N N . GLY A 1 229 ? 4.602 -14.186 -5.094 1.00 96.88 229 GLY A N 1
ATOM 1742 C CA . GLY A 1 229 ? 4.612 -13.700 -6.471 1.00 96.88 229 GLY A CA 1
ATOM 1743 C C . GLY A 1 229 ? 5.260 -12.324 -6.621 1.00 96.88 229 GLY A C 1
ATOM 1744 O O . GLY A 1 229 ? 5.448 -11.581 -5.653 1.00 96.88 229 GLY A O 1
ATOM 1745 N N . THR A 1 230 ? 5.580 -11.976 -7.862 1.00 98.00 230 THR A N 1
ATOM 1746 C CA . THR A 1 230 ? 6.159 -10.681 -8.221 1.00 98.00 230 THR A CA 1
ATOM 1747 C C . THR A 1 230 ? 5.074 -9.718 -8.653 1.00 98.00 230 THR A C 1
ATOM 1749 O O . THR A 1 230 ? 4.223 -10.042 -9.480 1.00 98.00 230 THR A O 1
ATOM 1752 N N . ILE A 1 231 ? 5.104 -8.519 -8.081 1.00 98.31 231 ILE A N 1
ATOM 1753 C CA . ILE A 1 231 ? 4.217 -7.419 -8.433 1.00 98.31 231 ILE A CA 1
ATOM 1754 C C . ILE A 1 231 ? 4.890 -6.571 -9.502 1.00 98.31 231 ILE A C 1
ATOM 1756 O O . ILE A 1 231 ? 5.947 -5.984 -9.264 1.00 98.31 231 ILE A O 1
ATOM 1760 N N . LEU A 1 232 ? 4.232 -6.472 -10.651 1.00 98.69 232 LEU A N 1
ATOM 1761 C CA . LEU A 1 232 ? 4.539 -5.535 -11.720 1.00 98.69 232 LEU A CA 1
ATOM 1762 C C . LEU A 1 232 ? 3.530 -4.395 -11.642 1.00 98.69 232 LEU A C 1
ATOM 1764 O O . LEU A 1 232 ? 2.320 -4.626 -11.563 1.00 98.69 232 LEU A O 1
ATOM 1768 N N . GLY A 1 233 ? 3.998 -3.161 -11.690 1.00 96.69 233 GLY A N 1
ATOM 1769 C CA . GLY A 1 233 ? 3.102 -2.029 -11.847 1.00 96.69 233 GLY A CA 1
ATOM 1770 C C . GLY A 1 233 ? 3.808 -0.836 -12.464 1.00 96.69 233 GLY A C 1
ATOM 1771 O O . GLY A 1 233 ? 4.981 -0.908 -12.793 1.00 96.69 233 GLY A O 1
ATOM 1772 N N . GLY A 1 234 ? 3.110 0.267 -12.668 1.00 95.25 234 GLY A N 1
ATOM 1773 C CA . GLY A 1 234 ? 1.688 0.427 -12.383 1.00 95.25 234 GLY A CA 1
ATOM 1774 C C . GLY A 1 234 ? 1.173 1.759 -12.897 1.00 95.25 234 GLY A C 1
ATOM 1775 O O . GLY A 1 234 ? 1.654 2.270 -13.902 1.00 95.25 234 GLY A O 1
ATOM 1776 N N . CYS A 1 235 ? 0.219 2.327 -12.168 1.00 97.50 235 CYS A N 1
ATOM 1777 C CA . CYS A 1 235 ? -0.300 3.669 -12.405 1.00 97.50 235 CYS A CA 1
ATOM 1778 C C . CYS A 1 235 ? -0.563 4.415 -11.084 1.00 97.50 235 CYS A C 1
ATOM 1780 O O . CYS A 1 235 ? -0.610 3.812 -9.991 1.00 97.50 235 CYS A O 1
ATOM 1782 N N . TYR A 1 236 ? -0.741 5.725 -11.205 1.00 97.44 236 TYR A N 1
ATOM 1783 C CA . TYR A 1 236 ? -1.142 6.658 -10.162 1.00 97.44 236 TYR A CA 1
ATOM 1784 C C . TYR A 1 236 ? -2.167 7.649 -10.735 1.00 97.44 236 TYR A C 1
ATOM 1786 O O . TYR A 1 236 ? -1.848 8.777 -11.088 1.00 97.44 236 TYR A O 1
ATOM 1794 N N . GLN A 1 237 ? -3.424 7.219 -10.843 1.00 98.06 237 GLN A N 1
ATOM 1795 C CA . GLN A 1 237 ? -4.467 8.009 -11.510 1.00 98.06 237 GLN A CA 1
ATOM 1796 C C . GLN A 1 237 ? -5.338 8.683 -10.446 1.00 98.06 237 GLN A C 1
ATOM 1798 O O . GLN A 1 237 ? -6.266 8.076 -9.900 1.00 98.06 237 GLN A O 1
ATOM 1803 N N . LYS A 1 238 ? -4.970 9.913 -10.071 1.00 97.81 238 LYS A N 1
ATOM 1804 C CA . LYS A 1 238 ? -5.639 10.682 -9.009 1.00 97.81 238 LYS A CA 1
ATOM 1805 C C . LYS A 1 238 ? -7.091 10.991 -9.391 1.00 97.81 238 LYS A C 1
ATOM 1807 O O . LYS A 1 238 ? -7.381 11.337 -10.529 1.00 97.81 238 LYS A O 1
ATOM 1812 N N . GLY A 1 239 ? -8.005 10.861 -8.435 1.00 97.69 239 GLY A N 1
ATOM 1813 C CA . GLY A 1 239 ? -9.442 11.076 -8.618 1.00 97.69 239 GLY A CA 1
ATOM 1814 C C . GLY A 1 239 ? -10.180 9.934 -9.325 1.00 97.69 239 GLY A C 1
ATOM 1815 O O . GLY A 1 239 ? -11.409 9.929 -9.324 1.00 97.69 239 GLY A O 1
ATOM 1816 N N . ASN A 1 240 ? -9.473 8.946 -9.883 1.00 98.25 240 ASN A N 1
ATOM 1817 C CA . ASN A 1 240 ? -10.101 7.816 -10.560 1.00 98.25 240 ASN A CA 1
ATOM 1818 C C . ASN A 1 240 ? -10.572 6.757 -9.544 1.00 98.25 240 ASN A C 1
ATOM 1820 O O . ASN A 1 240 ? -9.776 6.234 -8.764 1.00 98.25 240 ASN A O 1
ATOM 1824 N N . TRP A 1 241 ? -11.868 6.441 -9.576 1.00 98.00 241 TRP A N 1
ATOM 1825 C CA . TRP A 1 241 ? -12.525 5.458 -8.705 1.00 98.00 241 TRP A CA 1
ATOM 1826 C C . TRP A 1 241 ? -12.745 4.090 -9.365 1.00 98.00 241 TRP A C 1
ATOM 1828 O O . TRP A 1 241 ? -13.284 3.194 -8.717 1.00 98.00 241 TRP A O 1
ATOM 1838 N N . ASP A 1 242 ? -12.372 3.916 -10.635 1.00 97.88 242 ASP A N 1
ATOM 1839 C CA . ASP A 1 242 ? -12.645 2.682 -11.369 1.00 97.88 242 ASP A CA 1
ATOM 1840 C C . ASP A 1 242 ? -11.898 1.484 -10.761 1.00 97.88 242 ASP A C 1
ATOM 1842 O O . ASP A 1 242 ? -10.664 1.429 -10.749 1.00 97.88 242 ASP A O 1
ATOM 1846 N N . GLY A 1 243 ? -12.663 0.515 -10.257 1.00 96.38 243 GLY A N 1
ATOM 1847 C CA . GLY A 1 243 ? -12.151 -0.728 -9.684 1.00 96.38 243 GLY A CA 1
ATOM 1848 C C . GLY A 1 243 ? -11.892 -1.837 -10.702 1.00 96.38 243 GLY A C 1
ATOM 1849 O O . GLY A 1 243 ? -11.402 -2.899 -10.321 1.00 96.38 243 GLY A O 1
ATOM 1850 N N . ASN A 1 244 ? -12.206 -1.619 -11.980 1.00 98.06 244 ASN A N 1
ATOM 1851 C CA . ASN A 1 244 ? -12.029 -2.619 -13.025 1.00 98.06 244 ASN A CA 1
ATOM 1852 C C . ASN A 1 244 ? -10.607 -2.605 -13.578 1.00 98.06 244 ASN A C 1
ATOM 1854 O O . ASN A 1 244 ? -9.960 -1.562 -13.657 1.00 98.06 244 ASN A O 1
ATOM 1858 N N . VAL A 1 245 ? -10.120 -3.774 -13.991 1.00 98.44 245 VAL A N 1
ATOM 1859 C CA . VAL A 1 245 ? -8.842 -3.905 -14.700 1.00 98.44 245 VAL A CA 1
ATOM 1860 C C . VAL A 1 245 ? -8.985 -3.331 -16.108 1.00 98.44 245 VAL A C 1
ATOM 1862 O O . VAL A 1 245 ? -9.881 -3.732 -16.843 1.00 98.44 245 VAL A O 1
ATOM 1865 N N . ASP A 1 246 ? -8.054 -2.463 -16.503 1.00 98.62 246 ASP A N 1
ATOM 1866 C CA . ASP A 1 246 ? -7.856 -2.043 -17.891 1.00 98.62 246 ASP A CA 1
ATOM 1867 C C . ASP A 1 246 ? -6.839 -2.991 -18.559 1.00 98.62 246 ASP A C 1
ATOM 1869 O O . ASP A 1 246 ? -5.649 -2.959 -18.210 1.00 98.62 246 ASP A O 1
ATOM 1873 N N . PRO A 1 247 ? -7.258 -3.841 -19.515 1.00 98.44 247 PRO A N 1
ATOM 1874 C CA . PRO A 1 247 ? -6.360 -4.777 -20.190 1.00 98.44 247 PRO A CA 1
ATOM 1875 C C . PRO A 1 247 ? -5.228 -4.085 -20.958 1.00 98.44 247 PRO A C 1
ATOM 1877 O O . PRO A 1 247 ? -4.115 -4.607 -21.033 1.00 98.44 247 PRO A O 1
ATOM 1880 N N . THR A 1 248 ? -5.477 -2.891 -21.495 1.00 98.38 248 THR A N 1
ATOM 1881 C CA . THR A 1 248 ? -4.490 -2.138 -22.276 1.00 98.38 248 THR A CA 1
ATOM 1882 C C . THR A 1 248 ? -3.387 -1.609 -21.365 1.00 98.38 248 THR A C 1
ATOM 1884 O O . THR A 1 248 ? -2.202 -1.769 -21.667 1.00 98.38 248 THR A O 1
ATOM 1887 N N . LEU A 1 249 ? -3.761 -1.058 -20.206 1.00 98.62 249 LEU A N 1
ATOM 1888 C CA . LEU A 1 249 ? -2.809 -0.658 -19.169 1.00 98.62 249 LEU A CA 1
ATOM 1889 C C . LEU A 1 249 ? -2.020 -1.862 -18.633 1.00 98.62 249 LEU A C 1
ATOM 1891 O O . LEU A 1 249 ? -0.818 -1.758 -18.407 1.00 98.62 249 LEU A O 1
ATOM 1895 N N . ALA A 1 250 ? -2.656 -3.027 -18.471 1.00 98.75 250 ALA A N 1
ATOM 1896 C CA . ALA A 1 250 ? -1.961 -4.241 -18.041 1.00 98.75 250 ALA A CA 1
ATOM 1897 C C . ALA A 1 250 ? -0.858 -4.657 -19.029 1.00 98.75 250 ALA A C 1
ATOM 1899 O O . ALA A 1 250 ? 0.248 -4.990 -18.602 1.00 98.75 250 ALA A O 1
ATOM 1900 N N . ILE A 1 251 ? -1.125 -4.585 -20.338 1.00 98.62 251 ILE A N 1
ATOM 1901 C CA . ILE A 1 251 ? -0.121 -4.846 -21.379 1.00 98.62 251 ILE A CA 1
ATOM 1902 C C . ILE A 1 251 ? 1.049 -3.861 -21.260 1.00 98.62 251 ILE A C 1
ATOM 1904 O O . ILE A 1 251 ? 2.204 -4.288 -21.278 1.00 98.62 251 ILE A O 1
ATOM 1908 N N . ARG A 1 252 ? 0.778 -2.558 -21.106 1.00 98.56 252 ARG A N 1
ATOM 1909 C CA . ARG A 1 252 ? 1.842 -1.546 -20.973 1.00 98.56 252 ARG A CA 1
ATOM 1910 C C . ARG A 1 252 ? 2.681 -1.746 -19.705 1.00 98.56 252 ARG A C 1
ATOM 1912 O O . ARG A 1 252 ? 3.908 -1.743 -19.795 1.00 98.56 252 ARG A O 1
ATOM 1919 N N . ILE A 1 253 ? 2.050 -2.054 -18.567 1.00 98.69 253 ILE A N 1
ATOM 1920 C CA . ILE A 1 253 ? 2.739 -2.419 -17.314 1.00 98.69 253 ILE A CA 1
ATOM 1921 C C . ILE A 1 253 ? 3.717 -3.578 -17.543 1.00 98.69 253 ILE A C 1
ATOM 1923 O O . ILE A 1 253 ? 4.882 -3.488 -17.157 1.00 98.69 253 ILE A O 1
ATOM 1927 N N . MET A 1 254 ? 3.267 -4.659 -18.185 1.00 98.75 254 MET A N 1
ATOM 1928 C CA . MET A 1 254 ? 4.108 -5.834 -18.437 1.00 98.75 254 MET A CA 1
ATOM 1929 C C . MET A 1 254 ? 5.279 -5.523 -19.374 1.00 98.75 254 MET A C 1
ATOM 1931 O O . MET A 1 254 ? 6.405 -5.942 -19.100 1.00 98.75 254 MET A O 1
ATOM 1935 N N . LYS A 1 255 ? 5.048 -4.742 -20.439 1.00 98.31 255 LYS A N 1
ATOM 1936 C CA . LYS A 1 255 ? 6.113 -4.294 -21.354 1.00 98.31 255 LYS A CA 1
ATOM 1937 C C . LYS A 1 255 ? 7.179 -3.483 -20.624 1.00 98.31 255 LYS A C 1
ATOM 1939 O O . LYS A 1 255 ? 8.363 -3.789 -20.752 1.00 98.31 255 LYS A O 1
ATOM 1944 N N . ARG A 1 256 ? 6.771 -2.484 -19.832 1.00 97.38 256 ARG A N 1
ATOM 1945 C CA . ARG A 1 256 ? 7.704 -1.658 -19.052 1.00 97.38 256 ARG A CA 1
ATOM 1946 C C . ARG A 1 256 ? 8.476 -2.484 -18.031 1.00 97.38 256 ARG A C 1
ATOM 1948 O O . ARG A 1 256 ? 9.682 -2.301 -17.902 1.00 97.38 256 ARG A O 1
ATOM 1955 N N . ALA A 1 257 ? 7.808 -3.413 -17.349 1.00 97.50 257 ALA A N 1
ATOM 1956 C CA . ALA A 1 257 ? 8.446 -4.276 -16.364 1.00 97.50 257 ALA A CA 1
ATOM 1957 C C . ALA A 1 257 ? 9.527 -5.176 -16.983 1.00 97.50 257 ALA A C 1
ATOM 1959 O O . ALA A 1 257 ? 10.622 -5.256 -16.434 1.00 97.50 257 ALA A O 1
ATOM 1960 N N . VAL A 1 258 ? 9.263 -5.802 -18.137 1.00 97.88 258 VAL A N 1
ATOM 1961 C CA . VAL A 1 258 ? 10.263 -6.629 -18.840 1.00 97.88 258 VAL A CA 1
ATOM 1962 C C . VAL A 1 258 ? 11.379 -5.780 -19.451 1.00 97.88 258 VAL A C 1
ATOM 1964 O O . VAL A 1 258 ? 12.527 -6.211 -19.442 1.00 97.88 258 VAL A O 1
ATOM 1967 N N . LYS A 1 259 ? 11.087 -4.559 -19.923 1.00 94.81 259 LYS A N 1
ATOM 1968 C CA . LYS A 1 259 ? 12.129 -3.607 -20.353 1.00 94.81 259 LYS A CA 1
ATOM 1969 C C . LYS A 1 259 ? 13.048 -3.227 -19.183 1.00 94.81 259 LYS A C 1
ATOM 1971 O O . LYS A 1 259 ? 14.258 -3.172 -19.362 1.00 94.81 259 LYS A O 1
ATOM 1976 N N . LEU A 1 260 ? 12.478 -2.977 -17.999 1.00 92.19 260 LEU A N 1
ATOM 1977 C CA . LEU A 1 260 ? 13.219 -2.589 -16.793 1.00 92.19 260 LEU A CA 1
ATOM 1978 C C . LEU A 1 260 ? 13.988 -3.762 -16.162 1.00 92.19 260 LEU A C 1
ATOM 1980 O O . LEU A 1 260 ? 15.079 -3.564 -15.637 1.00 92.19 260 LEU A O 1
ATOM 1984 N N . CYS A 1 261 ? 13.425 -4.970 -16.202 1.00 93.06 261 CYS A N 1
ATOM 1985 C CA . CYS A 1 261 ? 14.015 -6.188 -15.649 1.00 93.06 261 CYS A CA 1
ATOM 1986 C C . CYS A 1 261 ? 13.897 -7.347 -16.655 1.00 93.06 261 CYS A C 1
ATOM 1988 O O . CYS A 1 261 ? 12.997 -8.187 -16.527 1.00 93.06 261 CYS A O 1
ATOM 1990 N N . PRO A 1 262 ? 14.783 -7.416 -17.667 1.00 94.56 262 PRO A N 1
ATOM 1991 C CA . PRO A 1 262 ? 14.745 -8.469 -18.684 1.00 94.56 262 PRO A CA 1
ATOM 1992 C C . PRO A 1 262 ? 14.860 -9.886 -18.106 1.00 94.56 262 PRO A C 1
ATOM 1994 O O . PRO A 1 262 ? 14.348 -10.843 -18.696 1.00 94.56 262 PRO A O 1
ATOM 1997 N N . GLU A 1 263 ? 15.489 -10.027 -16.937 1.00 93.06 263 GLU A N 1
ATOM 1998 C CA . GLU A 1 263 ? 15.672 -11.295 -16.227 1.00 93.06 263 GLU A CA 1
ATOM 1999 C C . GLU A 1 263 ? 14.344 -11.949 -15.834 1.00 93.06 263 GLU A C 1
ATOM 2001 O O . GLU A 1 263 ? 14.282 -13.175 -15.793 1.00 93.06 263 GLU A O 1
ATOM 2006 N N . LEU A 1 264 ? 13.258 -11.172 -15.673 1.00 96.56 264 LEU A N 1
ATOM 2007 C CA . LEU A 1 264 ? 11.908 -11.705 -15.431 1.00 96.56 264 LEU A CA 1
ATOM 2008 C C . LEU A 1 264 ? 11.524 -12.793 -16.439 1.00 96.56 264 LEU A C 1
ATOM 2010 O O . LEU A 1 264 ? 10.810 -13.734 -16.104 1.00 96.56 264 LEU A O 1
ATOM 2014 N N . THR A 1 265 ? 11.975 -12.657 -17.684 1.00 97.75 265 THR A N 1
ATOM 2015 C CA . THR A 1 265 ? 11.607 -13.554 -18.788 1.00 97.75 265 THR A CA 1
ATOM 2016 C C . THR A 1 265 ? 12.826 -14.132 -19.499 1.00 97.75 265 THR A C 1
ATOM 2018 O O . THR A 1 265 ? 12.687 -14.744 -20.556 1.00 97.75 265 THR A O 1
ATOM 2021 N N . ASN A 1 266 ? 14.028 -13.953 -18.939 1.00 95.31 266 ASN A N 1
ATOM 2022 C CA . ASN A 1 266 ? 15.301 -14.254 -19.603 1.00 95.31 266 ASN A CA 1
ATOM 2023 C C . ASN A 1 266 ? 15.403 -13.609 -21.001 1.00 95.31 266 ASN A C 1
ATOM 2025 O O . ASN A 1 266 ? 15.841 -14.244 -21.958 1.00 95.31 266 ASN A O 1
ATOM 2029 N N . GLY A 1 267 ? 14.926 -12.366 -21.129 1.00 94.12 267 GLY A N 1
ATOM 2030 C CA . GLY A 1 267 ? 14.934 -11.604 -22.381 1.00 94.12 267 GLY A CA 1
ATOM 2031 C C . GLY A 1 267 ? 13.942 -12.081 -23.445 1.00 94.12 267 GLY A C 1
ATOM 2032 O O . GLY A 1 267 ? 13.984 -11.582 -24.566 1.00 94.12 267 GLY A O 1
ATOM 2033 N N . LYS A 1 268 ? 13.050 -13.027 -23.127 1.00 96.44 268 LYS A N 1
ATOM 2034 C CA . LYS A 1 268 ? 12.139 -13.620 -24.113 1.00 96.44 268 LYS A CA 1
ATOM 2035 C C . LYS A 1 268 ? 10.902 -12.781 -24.421 1.00 96.44 268 LYS A C 1
ATOM 2037 O O . LYS A 1 268 ? 10.200 -13.141 -25.344 1.00 96.44 268 LYS A O 1
ATOM 2042 N N . GLY A 1 269 ? 10.641 -11.693 -23.694 1.00 96.19 269 GLY A N 1
ATOM 2043 C CA . GLY A 1 269 ? 9.482 -10.825 -23.934 1.00 96.19 269 GLY A CA 1
ATOM 2044 C C . GLY A 1 269 ? 8.324 -11.058 -22.961 1.00 96.19 269 GLY A C 1
ATOM 2045 O O . GLY A 1 269 ? 8.321 -12.005 -22.177 1.00 96.19 269 GLY A O 1
ATOM 2046 N N . MET A 1 270 ? 7.346 -10.146 -22.967 1.00 97.12 270 MET A N 1
ATOM 2047 C CA . MET A 1 270 ? 6.260 -10.100 -21.971 1.00 97.12 270 MET A CA 1
ATOM 2048 C C . MET A 1 270 ? 5.329 -11.316 -21.995 1.00 97.12 270 MET A C 1
ATOM 2050 O O . MET A 1 270 ? 4.720 -11.639 -20.982 1.00 97.12 270 MET A O 1
ATOM 2054 N N . GLU A 1 271 ? 5.217 -11.999 -23.129 1.00 97.38 271 GLU A N 1
ATOM 2055 C CA . GLU A 1 271 ? 4.400 -13.199 -23.310 1.00 97.38 271 GLU A CA 1
ATOM 2056 C C . GLU A 1 271 ? 4.922 -14.405 -22.514 1.00 97.38 271 GLU A C 1
ATOM 2058 O O . GLU A 1 271 ? 4.195 -15.372 -22.317 1.00 97.38 271 GLU A O 1
ATOM 2063 N N . HIS A 1 272 ? 6.160 -14.324 -22.015 1.00 98.25 272 HIS A N 1
ATOM 2064 C CA . HIS A 1 272 ? 6.772 -15.314 -21.129 1.00 98.25 272 HIS A CA 1
ATOM 2065 C C . HIS A 1 272 ? 6.584 -14.990 -19.635 1.00 98.25 272 HIS A C 1
ATOM 2067 O O . HIS A 1 272 ? 7.162 -15.658 -18.770 1.00 98.25 272 HIS A O 1
ATOM 2073 N N . LEU A 1 273 ? 5.793 -13.963 -19.309 1.00 98.69 273 LEU A N 1
ATOM 2074 C CA . LEU A 1 273 ? 5.321 -13.741 -17.948 1.00 98.69 273 LEU A CA 1
ATOM 2075 C C . LEU A 1 273 ? 4.213 -14.744 -17.620 1.00 98.69 273 LEU A C 1
ATOM 2077 O O . LEU A 1 273 ? 3.163 -14.778 -18.259 1.00 98.69 273 LEU A O 1
ATOM 2081 N N . ASP A 1 274 ? 4.429 -15.528 -16.574 1.00 98.62 274 ASP A N 1
ATOM 2082 C CA . ASP A 1 274 ? 3.448 -16.458 -16.038 1.00 98.62 274 ASP A CA 1
ATOM 2083 C C . ASP A 1 274 ? 2.523 -15.707 -15.068 1.00 98.62 274 ASP A C 1
ATOM 2085 O O . ASP A 1 274 ? 2.807 -15.552 -13.874 1.00 98.62 274 ASP A O 1
ATOM 2089 N N . ILE A 1 275 ? 1.438 -15.150 -15.612 1.00 98.81 275 ILE A N 1
ATOM 2090 C CA . ILE A 1 275 ? 0.496 -14.306 -14.872 1.00 98.81 275 ILE A CA 1
ATOM 2091 C C . ILE A 1 275 ? -0.288 -15.141 -13.848 1.00 98.81 275 ILE A C 1
ATOM 2093 O O . ILE A 1 275 ? -0.916 -16.153 -14.155 1.00 98.81 275 ILE A O 1
ATOM 2097 N N . VAL A 1 276 ? -0.308 -14.659 -12.606 1.00 98.62 276 VAL A N 1
ATOM 2098 C CA . VAL A 1 276 ? -1.172 -15.159 -11.529 1.00 98.62 276 VAL A CA 1
ATOM 2099 C C . VAL A 1 276 ? -2.523 -14.454 -11.565 1.00 98.62 276 VAL A C 1
ATOM 2101 O O . VAL A 1 276 ? -3.557 -15.114 -11.526 1.00 98.62 276 VAL A O 1
ATOM 2104 N N . ARG A 1 277 ? -2.524 -13.112 -11.585 1.00 98.38 277 ARG A N 1
ATOM 2105 C CA . ARG A 1 277 ? -3.741 -12.285 -11.656 1.00 98.38 277 ARG A CA 1
ATOM 2106 C C . ARG A 1 277 ? -3.436 -10.830 -11.998 1.00 98.38 277 ARG A C 1
ATOM 2108 O O . ARG A 1 277 ? -2.321 -10.354 -11.796 1.00 98.38 277 ARG A O 1
ATOM 2115 N N . HIS A 1 278 ? -4.473 -10.101 -12.382 1.00 98.62 278 HIS A N 1
ATOM 2116 C CA . HIS A 1 278 ? -4.491 -8.639 -12.404 1.00 98.62 278 HIS A CA 1
ATOM 2117 C C . HIS A 1 278 ? -5.166 -8.113 -11.130 1.00 98.62 278 HIS A C 1
ATOM 2119 O O . HIS A 1 278 ? -5.942 -8.830 -10.495 1.00 98.62 278 HIS A O 1
ATOM 2125 N N . GLY A 1 279 ? -4.869 -6.878 -10.732 1.00 98.12 279 GLY A N 1
ATOM 2126 C CA . GLY A 1 279 ? -5.498 -6.264 -9.563 1.00 98.12 279 GLY A CA 1
ATOM 2127 C C . GLY A 1 279 ? -5.533 -4.747 -9.643 1.00 98.12 279 GLY A C 1
ATOM 2128 O O . GLY A 1 279 ? -4.644 -4.134 -10.235 1.00 98.12 279 GLY A O 1
ATOM 2129 N N . VAL A 1 280 ? -6.553 -4.156 -9.028 1.00 98.69 280 VAL A N 1
ATOM 2130 C CA . VAL A 1 280 ? -6.735 -2.707 -8.934 1.00 98.69 280 VAL A CA 1
ATOM 2131 C C . VAL A 1 280 ? -7.047 -2.353 -7.491 1.00 98.69 280 VAL A C 1
ATOM 2133 O O . VAL A 1 280 ? -7.912 -2.960 -6.869 1.00 98.69 280 VAL A O 1
ATOM 2136 N N . GLY A 1 281 ? -6.329 -1.367 -6.964 1.00 98.56 281 GLY A N 1
ATOM 2137 C CA . GLY A 1 281 ? -6.589 -0.781 -5.656 1.00 98.56 281 GLY A CA 1
ATOM 2138 C C . GLY A 1 281 ? -6.628 0.738 -5.735 1.00 98.56 281 GLY A C 1
ATOM 2139 O O . GLY A 1 281 ? -5.992 1.346 -6.599 1.00 98.56 281 GLY A O 1
ATOM 2140 N N . LEU A 1 282 ? -7.348 1.360 -4.805 1.00 98.69 282 LEU A N 1
ATOM 2141 C CA . LEU A 1 282 ? -7.416 2.814 -4.681 1.00 98.69 282 LEU A CA 1
ATOM 2142 C C . LEU A 1 282 ? -6.589 3.256 -3.474 1.00 98.69 282 LEU A C 1
ATOM 2144 O O . LEU A 1 282 ? -6.877 2.878 -2.337 1.00 98.69 282 LEU A O 1
ATOM 2148 N N . ARG A 1 283 ? -5.538 4.045 -3.713 1.00 98.56 283 ARG A N 1
ATOM 2149 C CA . ARG A 1 283 ? -4.753 4.649 -2.627 1.00 98.56 283 ARG A CA 1
ATOM 2150 C C . ARG A 1 283 ? -5.583 5.757 -1.967 1.00 98.56 283 ARG A C 1
ATOM 2152 O O . ARG A 1 283 ? -6.132 6.561 -2.715 1.00 98.56 283 ARG A O 1
ATOM 2159 N N . PRO A 1 284 ? -5.678 5.814 -0.628 1.00 97.94 284 PRO A N 1
ATOM 2160 C CA . PRO A 1 284 ? -6.309 6.927 0.076 1.00 97.94 284 PRO A CA 1
ATOM 2161 C C . PRO A 1 284 ? -5.326 8.099 0.172 1.00 97.94 284 PRO A C 1
ATOM 2163 O O . PRO A 1 284 ? -4.476 8.099 1.060 1.00 97.94 284 PRO A O 1
ATOM 2166 N N . VAL A 1 285 ? -5.396 9.025 -0.785 1.00 95.88 285 VAL A N 1
ATOM 2167 C CA . VAL A 1 285 ? -4.536 10.219 -0.868 1.00 95.88 285 VAL A CA 1
ATOM 2168 C C . VAL A 1 285 ? -5.184 11.376 -0.135 1.00 95.88 285 VAL A C 1
ATOM 2170 O O . VAL A 1 285 ? -6.412 11.533 -0.311 1.00 95.88 285 VAL A O 1
#

InterPro domains:
  IPR006076 FAD dependent oxidoreductase [PF01266] (3-284)
  IPR023209 D-amino-acid oxidase [PIRSF000189] (3-285)
  IPR023209 D-amino-acid oxidase [PTHR11530] (3-285)

Mean predicted aligned error: 4.93 Å

Secondary structure (DSSP, 8-state):
---SHHHHHHHHHHTTSTT---EEEESS-TT---TT--GGG---B----PPTTSHHHHHHHHHHHHHHHHHHHTT-EEEE----SGGGSSS-GGGGTSTT-EEPPGGGS-TT----EE-EEEE--HHHHHHHHHHHHHTTT-EEEE---SBGGGGGSTTT-SSS---------GGGGGTSBTT--TT--EEEEEEEEESS--SS-EEES--TT-TTEEEEEEEPTTT--EEEEEE-EET----S--HHHHHHHHHHHHHH-GGGGTTS-GGG--EEEEEEEEEE-

pLDDT: mean 90.09, std 13.08, range [32.12, 98.81]

Sequence (285 aa):
MAAGVSGLTTALLLSKDPKYKIIVTAKHMPGDYDIEYASPWARANYMPVSYTGTDSAEWDKNTWGPLEELARNHPVAVCHGGLFAELLSPSPWFKDVVPNFHSLPKRELGPEIDHGVSFMSVCINTAIYLPWLVSQYLKRGVNFKRAVFDHILDAKNPGVHSSDKVHLIVNCTGLMASKIGGVEDKAVVPARGQIVVVRNDAGKMLSISGTDDGDDEACYVMTRAAGGGTILGGCYQKGNWDGNVDPTLAIRIMKRAVKLCPELTNGKGMEHLDIVRHGVGLRPV

Foldseek 3Di:
DALAPVLLVVVLVVLVDVVDQAEAEHQDAQVDDDQLHFRQVDFDKLDDPDDPPDPSVVVSLVVQVVQVVCVVVDPWDKFKWEAADCNVPVDRPCQVRFAPKDKDDPVPDDPPDDTIIITIITTALSSCVSVVSVVSVVVSVHHYDYDDAQAQCCCQPCVNDVDPGDPDDDDPSQLCLCGRHPRVDVVWWWFKWKKWFFQQALSHKYWHHDDPPDPFFTFIWDQGTPSSTIIFYTGGHIRDSDFDDDVVRHQVSLQRHCVRRVSSQVVPGSVSTHTPDMGMYIGTD

Nearest PDB structures (foldseek):
  7ct4-assembly1_C  TM=9.701E-01  e=1.597E-39  Rasamsonia emersonii
  7ct4-assembly1_A  TM=9.650E-01  e=9.900E-39  Rasamsonia emersonii
  7ct4-assembly1_D  TM=9.582E-01  e=2.394E-38  Rasamsonia emersonii
  1c0i-assembly1_A  TM=9.074E-01  e=8.552E-19  Rhodotorula toruloides
  4qfc-assembly1_B  TM=8.158E-01  e=2.130E-14  Homo sapiens

Solvent-accessible surface area (backbone atoms only — not comparable to full-atom values): 15860 Å² total; per-residue (Å²): 56,26,48,36,64,64,23,44,55,52,52,52,63,50,57,73,42,83,88,54,87,57,67,46,36,15,74,58,50,70,89,58,86,50,57,88,48,37,51,65,58,43,75,40,65,67,70,86,86,51,57,84,94,38,73,58,30,54,50,50,59,67,45,46,61,62,52,49,54,46,34,76,78,38,85,37,34,73,32,46,39,52,32,38,78,70,49,69,40,95,71,44,81,58,55,86,73,40,51,77,53,46,74,54,58,72,90,82,43,58,97,88,50,87,68,46,40,34,29,49,34,48,22,42,28,36,85,54,49,47,46,49,52,54,54,59,35,53,79,67,69,41,46,76,42,81,45,81,68,69,33,69,71,55,73,60,39,68,92,71,46,97,57,98,70,72,92,78,82,60,85,34,50,59,53,48,36,34,66,31,36,99,61,44,36,79,79,44,38,36,27,23,29,46,39,40,33,23,67,43,62,58,92,37,28,46,37,44,64,61,53,96,85,37,94,40,34,40,36,30,37,36,40,22,19,87,81,60,31,15,38,31,21,28,38,51,36,70,72,40,79,75,60,69,82,55,68,69,59,50,52,51,26,41,48,48,32,38,72,74,39,36,68,41,37,73,69,69,46,57,88,59,56,50,71,73,47,75,48,43,25,34,42,59,75

Radius of gyration: 19.95 Å; Cα contacts (8 Å, |Δi|>4): 561; chains: 1; bounding box: 53×35×54 Å

Organism: Penicillium decumbens (NCBI:txid69771)